Protein AF-A0A1A8CTH2-F1 (afdb_monomer_lite)

Structure (mmCIF, N/CA/C/O backbone):
data_AF-A0A1A8CTH2-F1
#
_entry.id   AF-A0A1A8CTH2-F1
#
loop_
_atom_site.group_PDB
_atom_site.id
_atom_site.type_symbol
_atom_site.label_atom_id
_atom_site.label_alt_id
_atom_site.label_comp_id
_atom_site.label_asym_id
_atom_site.label_entity_id
_atom_site.label_seq_id
_atom_site.pdbx_PDB_ins_code
_atom_site.Cartn_x
_atom_site.Cartn_y
_atom_site.Cartn_z
_atom_site.occupancy
_atom_site.B_iso_or_equiv
_atom_site.auth_seq_id
_atom_site.auth_comp_id
_atom_site.auth_asym_id
_atom_site.auth_atom_id
_atom_site.pdbx_PDB_model_num
ATOM 1 N N . ILE A 1 1 ? 15.149 -10.873 -12.652 1.00 60.12 1 ILE A N 1
ATOM 2 C CA . ILE A 1 1 ? 15.469 -9.730 -13.539 1.00 60.12 1 ILE A CA 1
ATOM 3 C C . ILE A 1 1 ? 16.013 -8.551 -12.733 1.00 60.12 1 ILE A C 1
ATOM 5 O O . ILE A 1 1 ? 17.137 -8.134 -12.995 1.00 60.12 1 ILE A O 1
ATOM 9 N N . THR A 1 2 ? 15.311 -8.056 -11.710 1.00 64.25 2 THR A N 1
ATOM 10 C CA . THR A 1 2 ? 15.722 -6.846 -10.965 1.00 64.25 2 THR A CA 1
ATOM 11 C C . THR A 1 2 ? 17.031 -7.018 -10.195 1.00 64.25 2 THR A C 1
ATOM 13 O O . THR A 1 2 ? 17.916 -6.174 -10.305 1.00 64.25 2 THR A O 1
ATOM 16 N N . LYS A 1 3 ? 17.231 -8.149 -9.506 1.00 62.81 3 LYS A N 1
ATOM 17 C CA . LYS A 1 3 ? 18.488 -8.440 -8.779 1.00 62.81 3 LYS A CA 1
ATOM 18 C C . LYS A 1 3 ? 19.730 -8.552 -9.668 1.00 62.81 3 LYS A C 1
ATOM 20 O O . LYS A 1 3 ? 20.836 -8.349 -9.185 1.00 62.81 3 LYS A O 1
ATOM 25 N N . ARG A 1 4 ? 19.565 -8.891 -10.954 1.00 66.38 4 ARG A N 1
ATOM 26 C CA . ARG A 1 4 ? 20.683 -8.915 -11.917 1.00 66.38 4 ARG A CA 1
ATOM 27 C C . ARG A 1 4 ? 21.067 -7.503 -12.366 1.00 66.38 4 ARG A C 1
ATOM 29 O O . ARG A 1 4 ? 22.225 -7.261 -12.668 1.00 66.38 4 ARG A O 1
ATOM 36 N N . LEU A 1 5 ? 20.097 -6.592 -12.409 1.00 66.38 5 LEU A N 1
ATOM 37 C CA . LEU A 1 5 ? 20.271 -5.213 -12.871 1.00 66.38 5 LEU A CA 1
ATOM 38 C C . LEU A 1 5 ? 20.769 -4.275 -11.764 1.00 66.38 5 LEU A C 1
ATOM 40 O O . LEU A 1 5 ? 21.451 -3.294 -12.055 1.00 66.38 5 LEU A O 1
ATOM 44 N N . TYR A 1 6 ? 20.441 -4.590 -10.507 1.00 70.56 6 TYR A N 1
ATOM 45 C CA . TYR A 1 6 ? 20.812 -3.815 -9.322 1.00 70.56 6 TYR A CA 1
ATOM 46 C C . TYR A 1 6 ? 21.407 -4.751 -8.253 1.00 70.56 6 TYR A C 1
ATOM 48 O O . TYR A 1 6 ? 20.683 -5.183 -7.352 1.00 70.56 6 TYR A O 1
ATOM 56 N N . PRO A 1 7 ? 22.697 -5.122 -8.372 1.00 60.84 7 PRO A N 1
ATOM 57 C CA . PRO A 1 7 ? 23.336 -6.084 -7.471 1.00 60.84 7 PRO A CA 1
ATOM 58 C C . PRO A 1 7 ? 23.595 -5.523 -6.061 1.00 60.84 7 PRO A C 1
ATOM 60 O O . PRO A 1 7 ? 23.648 -6.294 -5.099 1.00 60.84 7 PRO A O 1
ATOM 63 N N . ASP A 1 8 ? 23.710 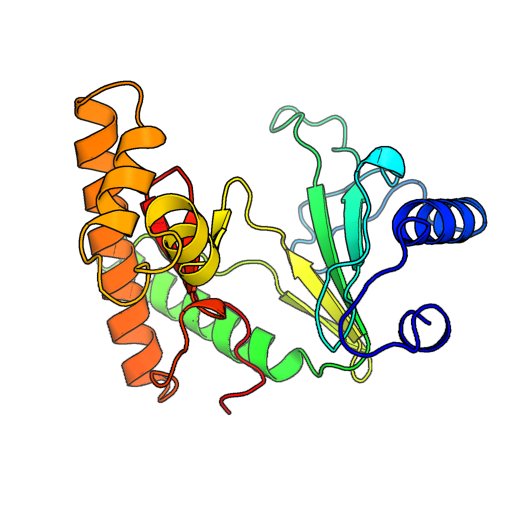-4.199 -5.916 1.00 61.53 8 ASP A N 1
ATOM 64 C CA . ASP A 1 8 ? 23.994 -3.553 -4.632 1.00 61.53 8 ASP A CA 1
ATOM 65 C C . ASP A 1 8 ? 22.776 -3.537 -3.695 1.00 61.53 8 ASP A C 1
ATOM 67 O O . ASP A 1 8 ? 21.653 -3.154 -4.049 1.00 61.53 8 ASP A O 1
ATOM 71 N N . LYS A 1 9 ? 23.012 -3.974 -2.451 1.00 56.41 9 LYS A N 1
ATOM 72 C CA . LYS A 1 9 ? 21.958 -4.367 -1.501 1.00 56.41 9 LYS A CA 1
ATOM 73 C C . LYS A 1 9 ? 21.080 -3.213 -1.008 1.00 56.41 9 LYS A C 1
ATOM 75 O O . LYS A 1 9 ? 19.929 -3.467 -0.657 1.00 56.41 9 LYS A O 1
ATOM 80 N N . THR A 1 10 ? 21.573 -1.976 -0.989 1.00 57.62 10 THR A N 1
ATOM 81 C CA . THR A 1 10 ? 20.887 -0.848 -0.328 1.00 57.62 10 THR A CA 1
ATOM 82 C C . THR A 1 10 ? 20.658 0.328 -1.265 1.00 57.62 10 THR A C 1
ATOM 84 O O . THR A 1 10 ? 19.503 0.712 -1.454 1.00 57.62 10 THR A O 1
ATOM 87 N N . ASP A 1 11 ? 21.676 0.785 -1.990 1.00 68.00 11 ASP A N 1
ATOM 88 C CA . ASP A 1 11 ? 21.547 1.983 -2.823 1.00 68.00 11 ASP A CA 1
ATOM 89 C C . ASP A 1 11 ? 21.073 1.676 -4.245 1.00 68.00 11 ASP A C 1
ATOM 91 O O . ASP A 1 11 ? 21.297 0.597 -4.799 1.00 68.00 11 ASP A O 1
ATOM 95 N N . LEU A 1 12 ? 20.309 2.607 -4.813 1.00 80.38 12 LEU A N 1
ATOM 96 C CA . LEU A 1 12 ? 19.948 2.601 -6.225 1.00 80.38 12 LEU A CA 1
ATOM 97 C C . LEU A 1 12 ? 20.821 3.639 -6.930 1.00 80.38 12 LEU A C 1
ATOM 99 O O . LEU A 1 12 ? 20.868 4.781 -6.469 1.00 80.38 12 LEU A O 1
ATOM 103 N N . PRO A 1 13 ? 21.484 3.294 -8.046 1.00 83.31 13 PRO A N 1
ATOM 104 C CA . PRO A 1 13 ? 22.204 4.293 -8.819 1.00 83.31 13 PRO A CA 1
ATOM 105 C C . PRO A 1 13 ? 21.220 5.346 -9.342 1.00 83.31 13 PRO A C 1
ATOM 107 O O . PRO A 1 13 ? 20.071 5.029 -9.652 1.00 83.31 13 PRO A O 1
ATOM 110 N N . SER A 1 14 ? 21.679 6.587 -9.519 1.00 83.25 14 SER A N 1
ATOM 111 C CA . SER A 1 14 ? 20.864 7.676 -10.090 1.00 83.25 14 SER A CA 1
ATOM 112 C C . SER A 1 14 ? 20.294 7.335 -11.474 1.00 83.25 14 SER A C 1
ATOM 114 O O . SER A 1 14 ? 19.241 7.831 -11.862 1.00 83.25 14 SER A O 1
ATOM 116 N N . THR A 1 15 ? 20.951 6.427 -12.199 1.00 86.25 15 THR A N 1
ATOM 117 C CA . THR A 1 15 ? 20.530 5.913 -13.509 1.00 86.25 15 THR A CA 1
ATOM 118 C C . THR A 1 15 ? 19.482 4.799 -13.438 1.00 86.25 15 THR A C 1
ATOM 120 O O . THR A 1 15 ? 19.006 4.349 -14.479 1.00 86.25 15 THR A O 1
ATOM 123 N N . ALA A 1 16 ? 19.098 4.331 -12.244 1.00 86.88 16 ALA A N 1
ATOM 124 C CA . ALA A 1 16 ? 18.169 3.214 -12.092 1.00 86.88 16 ALA A CA 1
ATOM 125 C C . ALA A 1 16 ? 16.806 3.437 -12.769 1.00 86.88 16 ALA A C 1
ATOM 127 O O . ALA A 1 16 ? 16.375 2.515 -13.465 1.00 86.88 16 ALA A O 1
ATOM 128 N N . PRO A 1 17 ? 16.152 4.612 -12.651 1.00 86.50 17 PRO A N 1
ATOM 129 C CA . PRO A 1 17 ? 14.895 4.870 -13.351 1.00 86.50 17 PRO A CA 1
ATOM 130 C C . PRO A 1 17 ? 15.052 4.821 -14.875 1.00 86.50 17 PRO A C 1
ATOM 132 O O . PRO A 1 17 ? 14.249 4.184 -15.545 1.00 86.50 17 PRO A O 1
ATOM 135 N N . LEU A 1 18 ? 16.125 5.409 -15.418 1.00 89.06 18 LEU A N 1
ATOM 136 C CA . LEU A 1 18 ? 16.392 5.419 -16.862 1.00 89.06 18 LEU A CA 1
ATOM 137 C C . LEU A 1 18 ? 16.591 4.002 -17.413 1.00 89.06 18 LEU A C 1
ATOM 139 O O . LEU A 1 18 ? 15.992 3.644 -18.423 1.00 89.06 18 LEU A O 1
ATOM 143 N N . LYS A 1 19 ? 17.364 3.168 -16.705 1.00 90.44 19 LYS A N 1
ATOM 144 C CA . LYS A 1 19 ? 17.559 1.756 -17.070 1.00 90.44 19 LYS A CA 1
ATOM 145 C C . LYS A 1 19 ? 16.249 0.969 -17.040 1.00 90.44 19 LYS A C 1
ATOM 147 O O . LYS A 1 19 ? 15.999 0.166 -17.933 1.00 90.44 19 LYS A O 1
ATOM 152 N N . LEU A 1 20 ? 15.404 1.197 -16.030 1.00 91.06 20 LEU A N 1
ATOM 153 C CA . LEU A 1 20 ? 14.087 0.561 -15.961 1.00 91.06 20 LEU A CA 1
ATOM 154 C C . LEU A 1 20 ? 13.214 0.985 -17.150 1.00 91.06 20 LEU A C 1
ATOM 156 O O . LEU A 1 20 ? 12.606 0.133 -17.788 1.00 91.06 20 LEU A O 1
ATOM 160 N N . GLN A 1 21 ? 13.179 2.277 -17.474 1.00 92.25 21 GLN A N 1
ATOM 161 C CA . GLN A 1 21 ? 12.402 2.800 -18.599 1.00 92.25 21 GLN A CA 1
ATOM 162 C C . GLN A 1 21 ? 12.855 2.222 -19.941 1.00 92.25 21 GLN A C 1
ATOM 164 O O . GLN A 1 21 ? 12.013 1.887 -20.769 1.00 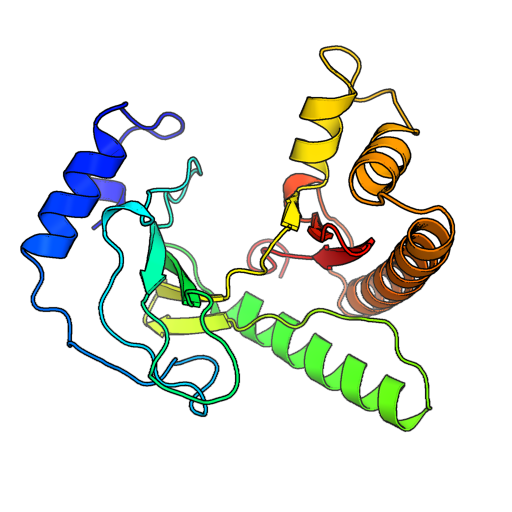92.25 21 GLN A O 1
ATOM 169 N N . GLU A 1 22 ? 14.162 2.080 -20.157 1.00 92.12 22 GLU A N 1
ATOM 170 C CA . GLU A 1 22 ? 14.713 1.452 -21.360 1.00 92.12 22 GLU A CA 1
ATOM 171 C C . GLU A 1 22 ? 14.291 -0.019 -21.475 1.00 92.12 22 GLU A C 1
ATOM 173 O O . GLU A 1 22 ? 13.810 -0.448 -22.523 1.00 92.12 22 GLU A O 1
ATOM 178 N N . LEU A 1 23 ? 14.385 -0.779 -20.381 1.00 91.31 23 LEU A N 1
ATOM 179 C CA . LEU A 1 23 ? 13.948 -2.176 -20.347 1.00 91.31 23 LEU A CA 1
ATOM 180 C C . LEU A 1 23 ? 12.452 -2.324 -20.614 1.00 91.31 23 LEU A C 1
ATOM 182 O O . LEU A 1 23 ? 12.055 -3.185 -21.395 1.00 91.31 23 LEU A O 1
ATOM 186 N N . LEU A 1 24 ? 11.626 -1.486 -19.987 1.00 92.56 24 LEU A N 1
ATOM 187 C CA . LEU A 1 24 ? 10.178 -1.495 -20.185 1.00 92.56 24 LEU A CA 1
ATOM 188 C C . LEU A 1 24 ? 9.805 -1.100 -21.619 1.00 92.56 24 LEU A C 1
ATOM 190 O O . LEU A 1 24 ? 8.916 -1.716 -22.194 1.00 92.56 24 LEU A O 1
ATOM 194 N N . ARG A 1 25 ? 10.510 -0.134 -22.223 1.00 91.75 25 ARG A N 1
ATOM 195 C CA . ARG A 1 25 ? 10.301 0.270 -23.623 1.00 91.75 25 ARG A CA 1
ATOM 196 C C . ARG A 1 25 ? 10.648 -0.845 -24.609 1.00 91.75 25 ARG A C 1
ATOM 198 O O . ARG A 1 25 ? 9.963 -1.002 -25.611 1.00 91.75 25 ARG A O 1
ATOM 205 N N . ASN A 1 26 ? 11.692 -1.615 -24.314 1.00 91.69 26 ASN A N 1
ATOM 206 C CA . ASN A 1 26 ? 12.127 -2.744 -25.138 1.00 91.69 26 ASN A CA 1
ATOM 207 C C . ASN A 1 26 ? 11.349 -4.040 -24.835 1.00 91.69 26 ASN A C 1
ATOM 209 O O . ASN A 1 26 ? 11.584 -5.064 -25.475 1.00 91.69 26 ASN A O 1
ATOM 213 N N . SER A 1 27 ? 10.444 -4.019 -23.853 1.00 89.56 27 SER A N 1
ATOM 214 C CA . SER A 1 27 ? 9.600 -5.158 -23.498 1.00 89.56 27 SER A CA 1
ATOM 215 C C . SER A 1 27 ? 8.335 -5.172 -24.353 1.00 89.56 27 SER A C 1
ATOM 217 O O . SER A 1 27 ? 7.696 -4.142 -24.548 1.00 89.56 27 SER A O 1
ATOM 219 N N . ASN A 1 28 ? 7.919 -6.354 -24.811 1.00 91.81 28 ASN A N 1
ATOM 220 C CA . ASN A 1 28 ? 6.665 -6.528 -25.547 1.00 91.81 28 ASN A CA 1
ATOM 221 C C . ASN A 1 28 ? 5.470 -6.613 -24.576 1.00 91.81 28 ASN A C 1
ATOM 223 O O . ASN A 1 28 ? 4.914 -7.689 -24.353 1.00 91.81 28 ASN A O 1
ATOM 227 N N . LEU A 1 29 ? 5.146 -5.495 -23.918 1.00 91.31 29 LEU A N 1
ATOM 228 C CA . LEU A 1 29 ? 4.008 -5.398 -23.000 1.00 91.31 29 LEU A CA 1
ATOM 229 C C . LEU A 1 29 ? 2.696 -5.206 -23.779 1.00 91.31 29 LEU A C 1
ATOM 231 O O . LEU A 1 29 ? 2.686 -4.494 -24.784 1.00 91.31 29 LEU A O 1
ATOM 235 N N . PRO A 1 30 ? 1.579 -5.799 -23.323 1.00 93.12 30 PRO A N 1
ATOM 236 C CA . PRO A 1 30 ? 0.284 -5.562 -23.945 1.00 93.12 30 PRO A CA 1
ATOM 237 C C . PRO A 1 30 ? -0.145 -4.098 -23.772 1.00 93.12 30 PRO A C 1
ATOM 239 O O . PRO A 1 30 ? 0.156 -3.463 -22.760 1.00 93.12 30 PRO A O 1
ATOM 242 N N . ASN A 1 31 ? -0.897 -3.578 -24.746 1.00 92.06 31 ASN A N 1
ATOM 243 C CA . ASN A 1 31 ? -1.433 -2.211 -24.695 1.00 92.06 31 ASN A CA 1
ATOM 244 C C . ASN A 1 31 ? -2.517 -2.034 -23.622 1.00 92.06 31 ASN A C 1
ATOM 246 O O . ASN A 1 31 ? -2.762 -0.916 -23.177 1.00 92.06 31 ASN A O 1
ATOM 250 N N . GLU A 1 32 ? -3.163 -3.130 -23.226 1.00 94.44 32 GLU A N 1
ATOM 251 C CA . GLU A 1 32 ? -4.143 -3.179 -22.148 1.00 94.44 32 GLU A CA 1
ATOM 252 C C . GLU A 1 32 ? -4.246 -4.592 -21.560 1.00 94.44 32 GLU A C 1
ATOM 254 O O . GLU A 1 32 ? -3.957 -5.583 -22.235 1.00 94.44 32 GLU A O 1
ATOM 259 N N . PHE A 1 33 ? -4.677 -4.695 -20.303 1.00 94.50 33 PHE A N 1
ATOM 260 C CA . PHE A 1 33 ? -4.951 -5.971 -19.637 1.00 94.50 33 PHE A CA 1
ATOM 261 C C . PHE A 1 33 ? -5.922 -5.795 -18.458 1.00 94.50 33 PHE A C 1
ATOM 263 O O . PHE A 1 33 ? -6.176 -4.680 -17.999 1.00 94.50 33 PHE A O 1
ATOM 270 N N . LEU A 1 34 ? -6.496 -6.902 -17.977 1.00 94.81 34 LEU A N 1
ATOM 271 C CA . LEU A 1 34 ? -7.293 -6.923 -16.744 1.00 94.81 34 LEU A CA 1
ATOM 272 C C . LEU A 1 34 ? -6.371 -7.005 -15.527 1.00 94.81 34 LEU A C 1
ATOM 274 O O . LEU A 1 34 ? -5.438 -7.809 -15.530 1.00 94.81 34 LEU A O 1
ATOM 278 N N . LEU A 1 35 ? -6.643 -6.225 -14.478 1.00 93.75 35 LEU A N 1
ATOM 279 C CA . LEU A 1 35 ? -5.857 -6.289 -13.247 1.00 93.75 35 LEU A CA 1
ATOM 280 C C . LEU A 1 35 ? -5.999 -7.665 -12.583 1.00 93.75 35 LEU A C 1
ATOM 282 O O . LEU A 1 35 ? -7.114 -8.067 -12.253 1.00 93.75 35 LEU A O 1
ATOM 286 N N . PRO A 1 36 ? -4.893 -8.384 -12.313 1.00 95.12 36 PRO A N 1
ATOM 287 C CA . PRO A 1 36 ? -4.985 -9.736 -11.764 1.00 95.12 36 PRO A CA 1
ATOM 288 C C . PRO A 1 36 ? -5.635 -9.817 -10.374 1.00 95.12 36 PRO A C 1
ATOM 290 O O . PRO A 1 36 ? -6.318 -10.793 -10.085 1.00 95.12 36 PRO A O 1
ATOM 293 N N . PHE A 1 37 ? -5.452 -8.801 -9.523 1.00 94.94 37 PHE A N 1
ATOM 294 C CA . PHE A 1 37 ? -6.074 -8.738 -8.193 1.00 94.94 37 PHE A CA 1
ATOM 295 C C . PHE A 1 37 ? -7.465 -8.072 -8.186 1.00 94.94 37 PHE A C 1
ATOM 297 O O . PHE A 1 37 ? -8.148 -8.130 -7.168 1.00 94.94 37 PHE A O 1
ATOM 304 N N . ASP A 1 38 ? -7.900 -7.459 -9.295 1.00 93.25 38 ASP A N 1
ATOM 305 C CA . ASP A 1 38 ? -9.272 -6.964 -9.479 1.00 93.25 38 ASP A CA 1
ATOM 306 C C . ASP A 1 38 ? -9.697 -7.083 -10.958 1.00 93.25 38 ASP A C 1
ATOM 308 O O . ASP A 1 38 ? -9.538 -6.138 -11.738 1.00 93.25 38 ASP A O 1
ATOM 312 N N . PRO A 1 39 ? -10.280 -8.223 -11.375 1.00 92.69 39 PRO A N 1
ATOM 313 C CA . PRO A 1 39 ? -10.593 -8.485 -12.780 1.00 92.69 39 PRO A CA 1
ATOM 314 C C . PRO A 1 39 ? -11.709 -7.590 -13.343 1.00 92.69 39 PRO A C 1
ATOM 316 O O . PRO A 1 39 ? -11.991 -7.646 -14.540 1.00 92.69 39 PRO A O 1
ATOM 319 N N . ARG A 1 40 ? -12.354 -6.763 -12.510 1.00 90.94 40 ARG A N 1
ATOM 320 C CA . ARG A 1 40 ? -13.349 -5.771 -12.948 1.00 90.94 40 ARG A CA 1
ATOM 321 C C . ARG A 1 40 ? -12.685 -4.533 -13.550 1.00 90.94 40 ARG A C 1
ATOM 323 O O . ARG A 1 40 ? -13.341 -3.771 -14.256 1.00 90.94 40 ARG A O 1
ATOM 330 N N . VAL A 1 41 ? -11.399 -4.324 -13.269 1.00 90.38 41 VAL A N 1
ATOM 331 C CA . VAL A 1 41 ? -10.637 -3.161 -13.717 1.00 90.38 41 VAL A CA 1
ATOM 332 C C . VAL A 1 41 ? -9.749 -3.551 -14.893 1.00 90.38 41 VAL A C 1
ATOM 334 O O . VAL A 1 41 ? -8.911 -4.448 -14.804 1.00 90.38 41 VAL A O 1
ATOM 337 N N . ARG A 1 42 ? -9.910 -2.831 -16.005 1.00 92.50 42 ARG A N 1
ATOM 338 C CA . ARG A 1 42 ? -8.990 -2.867 -17.144 1.00 92.50 42 ARG A CA 1
ATOM 339 C C . ARG A 1 42 ? -8.042 -1.677 -17.053 1.00 92.50 42 ARG A C 1
ATOM 341 O O . ARG A 1 42 ? -8.476 -0.574 -16.717 1.00 92.50 42 ARG A O 1
ATOM 348 N N . VAL A 1 43 ? -6.774 -1.897 -17.370 1.00 93.50 43 VAL A N 1
ATOM 349 C CA . VAL A 1 43 ? -5.737 -0.859 -17.420 1.00 93.50 43 VAL A CA 1
ATOM 350 C C . VAL A 1 43 ? -5.092 -0.814 -18.792 1.00 93.50 43 VAL A C 1
ATOM 352 O O . VAL A 1 43 ? -5.046 -1.832 -19.483 1.00 93.50 43 VAL A O 1
ATOM 355 N N . GLY A 1 44 ? -4.626 0.371 -19.177 1.00 94.38 44 GLY A N 1
ATOM 356 C CA . GLY A 1 44 ? -3.974 0.611 -20.456 1.00 94.38 44 GLY A CA 1
ATOM 357 C C . GLY A 1 44 ? -2.455 0.456 -20.391 1.00 94.38 44 GLY A C 1
ATOM 358 O O . GLY A 1 44 ? -1.900 -0.325 -19.615 1.00 94.38 44 GLY A O 1
ATOM 359 N N . THR A 1 45 ? -1.774 1.238 -21.222 1.00 95.31 45 THR A N 1
ATOM 360 C CA . THR A 1 45 ? -0.321 1.232 -21.399 1.00 95.31 45 THR A CA 1
ATOM 361 C C . THR A 1 45 ? 0.437 1.697 -20.157 1.00 95.31 45 THR A C 1
ATOM 363 O O . THR A 1 45 ? -0.024 2.557 -19.403 1.00 95.31 45 THR A O 1
ATOM 366 N N . ILE A 1 46 ? 1.663 1.204 -19.995 1.00 96.00 46 ILE A N 1
ATOM 367 C CA . ILE A 1 46 ? 2.570 1.632 -18.929 1.00 96.00 46 ILE A CA 1
ATOM 368 C C . ILE A 1 46 ? 3.010 3.103 -19.079 1.00 96.00 46 ILE A C 1
ATOM 370 O O . ILE A 1 46 ? 3.354 3.569 -20.164 1.00 96.00 46 ILE A O 1
ATOM 374 N N . LEU A 1 47 ? 3.043 3.829 -17.963 1.00 95.56 47 LEU A N 1
ATOM 375 C CA . LEU A 1 47 ? 3.544 5.195 -17.821 1.00 95.56 47 LEU A CA 1
ATOM 376 C C . LEU A 1 47 ? 5.009 5.141 -17.367 1.00 95.56 47 LEU A C 1
ATOM 378 O O . LEU A 1 47 ? 5.324 4.999 -16.179 1.00 95.56 47 LEU A O 1
ATOM 382 N N . LEU A 1 48 ? 5.920 5.198 -18.339 1.00 94.50 48 LEU A N 1
ATOM 383 C CA . LEU A 1 48 ? 7.361 5.018 -18.125 1.00 94.50 48 LEU A CA 1
ATOM 384 C C . LEU A 1 48 ? 7.957 6.069 -17.176 1.00 94.50 48 LEU A C 1
ATOM 386 O O . LEU A 1 48 ? 8.761 5.738 -16.307 1.00 94.50 48 LEU A O 1
ATOM 390 N N . ASP A 1 49 ? 7.544 7.325 -17.318 1.00 94.19 49 ASP A N 1
ATOM 391 C CA . ASP A 1 49 ? 8.002 8.471 -16.527 1.00 94.19 49 ASP A CA 1
ATOM 392 C C . ASP A 1 49 ? 7.642 8.358 -15.038 1.00 94.19 49 ASP A C 1
ATOM 394 O O . ASP A 1 49 ? 8.363 8.874 -14.185 1.00 94.19 49 ASP A O 1
ATOM 398 N N . LYS A 1 50 ? 6.565 7.632 -14.719 1.00 94.19 50 LYS A N 1
ATOM 399 C CA . LYS A 1 50 ? 6.086 7.432 -13.343 1.00 94.19 50 LYS A CA 1
ATOM 400 C C . LYS A 1 50 ? 6.521 6.098 -12.728 1.00 94.19 50 LYS A C 1
ATOM 402 O O . LYS A 1 50 ? 6.314 5.876 -11.535 1.00 94.19 50 LYS A O 1
ATOM 407 N N . SER A 1 51 ? 7.138 5.221 -13.518 1.00 94.50 51 SER A N 1
ATOM 408 C CA . SER A 1 51 ? 7.619 3.915 -13.066 1.00 94.50 51 SER A CA 1
ATOM 409 C C . SER A 1 51 ? 9.037 4.015 -12.490 1.00 94.50 51 SER A C 1
ATOM 411 O O . SER A 1 51 ? 9.895 4.718 -13.025 1.00 94.50 51 SER A O 1
ATOM 413 N N . LYS A 1 52 ? 9.314 3.313 -11.385 1.00 93.38 52 LYS A N 1
ATOM 414 C CA . LYS A 1 52 ? 10.605 3.377 -10.676 1.00 93.38 52 LYS A CA 1
ATOM 415 C C . LYS A 1 52 ? 10.950 2.073 -9.963 1.00 93.38 52 LYS A C 1
ATOM 417 O O . LYS A 1 52 ? 10.085 1.264 -9.651 1.00 93.38 52 LYS A O 1
ATOM 422 N N . VAL A 1 53 ? 12.226 1.896 -9.639 1.00 92.69 53 VAL A N 1
ATOM 423 C CA . VAL A 1 53 ? 12.676 0.828 -8.734 1.00 92.69 53 VAL A CA 1
ATOM 424 C C . VAL A 1 53 ? 12.619 1.349 -7.303 1.00 92.69 53 VAL A C 1
ATOM 426 O O . VAL A 1 53 ? 13.049 2.471 -7.035 1.00 92.69 53 VAL A O 1
ATOM 429 N N . MET A 1 54 ? 12.088 0.559 -6.375 1.00 90.50 54 MET A N 1
ATOM 430 C CA . MET A 1 54 ? 12.014 0.947 -4.968 1.00 90.50 54 MET A CA 1
ATOM 431 C C . MET A 1 54 ? 13.321 0.622 -4.235 1.00 90.50 54 MET A C 1
ATOM 433 O O . MET A 1 54 ? 13.917 -0.443 -4.427 1.00 90.50 54 MET A O 1
ATOM 437 N N . ALA A 1 55 ? 13.755 1.528 -3.356 1.00 85.06 55 ALA A N 1
ATOM 438 C CA . ALA A 1 55 ? 14.947 1.365 -2.526 1.00 85.06 55 ALA A CA 1
ATOM 439 C C . ALA A 1 55 ? 14.679 0.395 -1.359 1.00 85.06 55 ALA A C 1
ATOM 441 O O . ALA A 1 55 ? 14.454 0.801 -0.225 1.00 85.06 55 ALA A O 1
ATOM 442 N N . SER A 1 56 ? 14.661 -0.903 -1.658 1.00 82.94 56 SER A N 1
ATOM 443 C CA . SER A 1 56 ? 14.494 -1.993 -0.689 1.00 82.94 56 SER A CA 1
ATOM 444 C C . SER A 1 56 ? 15.422 -3.160 -1.037 1.00 82.94 56 SER A C 1
ATOM 446 O O . SER A 1 56 ? 15.865 -3.289 -2.178 1.00 82.94 56 SER A O 1
ATOM 448 N N . LYS A 1 57 ? 15.684 -4.054 -0.077 1.00 81.75 57 LYS A N 1
ATOM 449 C CA . LYS A 1 57 ? 16.527 -5.253 -0.241 1.00 81.75 57 LYS A CA 1
ATOM 450 C C . LYS A 1 57 ? 16.125 -6.116 -1.445 1.00 81.75 57 LYS A C 1
ATOM 452 O O . LYS A 1 57 ? 16.982 -6.733 -2.074 1.00 81.75 57 LYS A O 1
ATOM 457 N N . LYS A 1 58 ? 14.825 -6.188 -1.757 1.00 84.44 58 LYS A N 1
ATOM 458 C CA . LYS A 1 58 ? 14.282 -6.985 -2.875 1.00 84.44 58 LYS A CA 1
ATOM 459 C C . LYS A 1 58 ? 14.080 -6.182 -4.165 1.00 84.44 58 LYS A C 1
ATOM 461 O O . LYS A 1 58 ? 13.779 -6.781 -5.190 1.00 84.44 58 LYS A O 1
ATOM 466 N N . LYS A 1 59 ? 14.306 -4.861 -4.125 1.00 89.31 59 LYS A N 1
ATOM 467 C CA . LYS A 1 59 ? 14.216 -3.931 -5.265 1.00 89.31 59 LYS A CA 1
ATOM 468 C C . LYS A 1 59 ? 12.932 -4.131 -6.102 1.00 89.31 59 LYS A C 1
ATOM 470 O O . LYS A 1 59 ? 13.031 -4.366 -7.309 1.00 89.31 59 LYS A O 1
ATOM 475 N N . PRO A 1 60 ? 11.733 -4.093 -5.482 1.00 92.88 60 PRO A N 1
ATOM 476 C CA . PRO A 1 60 ? 10.490 -4.245 -6.226 1.00 92.88 60 PRO A CA 1
ATOM 477 C C . PRO A 1 60 ? 10.289 -3.077 -7.199 1.00 92.88 60 PRO A C 1
ATOM 479 O O . PRO A 1 60 ? 10.836 -1.984 -7.009 1.00 92.88 60 PRO A O 1
ATOM 482 N N . LEU A 1 61 ? 9.516 -3.319 -8.254 1.00 95.62 61 LEU A N 1
ATOM 483 C CA . LEU A 1 61 ? 9.212 -2.319 -9.270 1.00 95.62 61 LEU A CA 1
ATOM 484 C C . LEU A 1 61 ? 7.900 -1.624 -8.927 1.00 95.62 61 LEU A C 1
ATOM 486 O O . LEU A 1 61 ? 6.880 -2.281 -8.773 1.00 95.62 61 LEU A O 1
ATOM 490 N N . TRP A 1 62 ? 7.926 -0.303 -8.850 1.00 96.19 62 TRP A N 1
ATOM 491 C CA . TRP A 1 62 ? 6.743 0.545 -8.848 1.00 96.19 62 TRP A CA 1
ATOM 492 C C . TRP A 1 62 ? 6.381 0.844 -10.299 1.00 96.19 62 TRP A C 1
ATOM 494 O O . TRP A 1 62 ? 7.138 1.528 -10.991 1.00 96.19 62 TRP A O 1
ATOM 504 N N . LEU A 1 63 ? 5.254 0.321 -10.761 1.00 97.06 63 LEU A N 1
ATOM 505 C CA . LEU A 1 63 ? 4.771 0.461 -12.129 1.00 97.06 63 LEU A CA 1
ATOM 506 C C . LEU A 1 63 ? 3.454 1.235 -12.127 1.00 97.06 63 LEU A C 1
ATOM 508 O O . LEU A 1 63 ? 2.597 1.024 -11.272 1.00 97.06 63 LEU A O 1
ATOM 512 N N . GLU A 1 64 ? 3.298 2.130 -13.090 1.00 96.44 64 GLU A N 1
ATOM 513 C CA . GLU A 1 64 ? 2.115 2.977 -13.241 1.00 96.44 64 GLU A CA 1
ATOM 514 C C . GLU A 1 64 ? 1.514 2.737 -14.617 1.00 96.44 64 GLU A C 1
ATOM 516 O O . GLU A 1 64 ? 2.247 2.716 -15.601 1.00 96.44 64 GLU A O 1
ATOM 521 N N . PHE A 1 65 ? 0.200 2.575 -14.703 1.00 95.69 65 PHE A N 1
ATOM 522 C CA . PHE A 1 65 ? -0.514 2.303 -15.948 1.00 95.69 65 PHE A CA 1
ATOM 523 C C . PHE A 1 65 ? -1.579 3.366 -16.191 1.00 95.69 65 PHE A C 1
ATOM 525 O O . PHE A 1 65 ? -2.157 3.914 -15.245 1.00 95.69 65 PHE A O 1
ATOM 532 N N . SER A 1 66 ? -1.834 3.679 -17.461 1.00 94.12 66 SER A N 1
ATOM 533 C CA . SER A 1 66 ? -2.908 4.596 -17.820 1.00 94.12 66 SER A CA 1
ATOM 534 C C . SER A 1 66 ? -4.270 3.997 -17.446 1.00 94.12 66 SER A C 1
ATOM 536 O O . SER A 1 66 ? -4.481 2.785 -17.575 1.00 94.12 66 SER A O 1
ATOM 538 N N . PRO A 1 67 ? -5.211 4.823 -16.959 1.00 89.62 67 PRO A N 1
ATOM 539 C CA . PRO A 1 67 ? -6.580 4.372 -16.773 1.00 89.62 67 PRO A CA 1
ATOM 540 C C . PRO A 1 67 ? -7.214 4.087 -18.135 1.00 89.62 67 PRO A C 1
ATOM 542 O O . PRO A 1 67 ? -6.900 4.747 -19.130 1.00 89.62 67 PRO A O 1
ATOM 545 N N . MET A 1 68 ? -8.146 3.139 -18.173 1.00 85.94 68 MET A N 1
ATOM 546 C CA . MET A 1 68 ? -8.999 2.981 -19.347 1.00 85.94 68 MET A CA 1
ATOM 547 C C . MET A 1 68 ? -10.040 4.104 -19.415 1.00 85.94 68 MET A C 1
ATOM 549 O O . MET A 1 68 ? -10.451 4.607 -18.365 1.00 85.94 68 MET A O 1
ATOM 553 N N . PRO A 1 69 ? -10.511 4.484 -20.618 1.00 70.31 69 PRO A N 1
ATOM 554 C CA . PRO A 1 69 ? -11.603 5.437 -20.771 1.00 70.31 69 PRO A CA 1
ATOM 555 C C . PRO A 1 69 ? -12.870 4.862 -20.120 1.00 70.31 69 PRO A C 1
ATOM 557 O O . PRO A 1 69 ? -13.547 4.005 -20.677 1.00 70.31 69 PRO A O 1
ATOM 560 N N . SER A 1 70 ? -13.153 5.292 -18.896 1.00 66.00 70 SER A N 1
ATOM 561 C CA . SER A 1 70 ? -14.296 4.874 -18.086 1.00 66.00 70 SER A CA 1
ATOM 562 C C . SER A 1 70 ? -14.767 6.081 -17.271 1.00 66.00 70 SER A C 1
ATOM 564 O O . SER A 1 70 ? -13.930 6.890 -16.862 1.00 66.00 70 SER A O 1
ATOM 566 N N . PRO A 1 71 ? -16.076 6.234 -16.999 1.00 57.38 71 PRO A N 1
ATOM 567 C CA . PRO A 1 71 ? -16.615 7.400 -16.293 1.00 57.38 71 PRO A CA 1
ATOM 568 C C . PRO A 1 71 ? -16.166 7.549 -14.826 1.00 57.38 71 PRO A C 1
ATOM 570 O O . PRO A 1 71 ? -16.573 8.504 -14.172 1.00 57.38 71 PRO A O 1
ATOM 573 N N . THR A 1 72 ? -15.365 6.631 -14.275 1.00 56.31 72 THR A N 1
ATOM 574 C CA . THR A 1 72 ? -15.143 6.526 -12.824 1.00 56.31 72 THR A CA 1
ATOM 575 C C . THR A 1 72 ? -13.817 7.089 -12.307 1.00 56.31 72 THR A C 1
ATOM 577 O O . THR A 1 72 ? -13.772 7.487 -11.145 1.00 56.31 72 THR A O 1
ATOM 580 N N . SER A 1 73 ? -12.740 7.156 -13.105 1.00 66.00 73 SER A N 1
ATOM 581 C CA . SER A 1 73 ? -11.470 7.754 -12.652 1.00 66.00 73 SER A CA 1
ATOM 582 C C . SER A 1 73 ? -10.486 8.026 -13.792 1.00 66.00 73 SER A C 1
ATOM 584 O O . SER A 1 73 ? -10.197 7.148 -14.600 1.00 66.00 73 SER A O 1
ATOM 586 N N . SER A 1 74 ? -9.908 9.228 -13.804 1.00 79.06 74 SER A N 1
ATOM 587 C CA . SER A 1 74 ? -8.781 9.610 -14.667 1.00 79.06 74 SER A CA 1
ATOM 588 C C . SER A 1 74 ? -7.411 9.362 -14.019 1.00 79.06 74 SER A C 1
ATOM 590 O O . SER A 1 74 ? -6.376 9.697 -14.602 1.00 79.06 74 SER A O 1
ATOM 592 N N . ALA A 1 75 ? -7.373 8.798 -12.807 1.00 87.56 75 ALA A N 1
ATOM 593 C CA . ALA A 1 75 ? -6.125 8.558 -12.096 1.00 87.56 75 ALA A CA 1
ATOM 594 C C . ALA A 1 75 ? -5.404 7.305 -12.633 1.00 87.56 75 ALA A C 1
ATOM 596 O O . ALA A 1 75 ? -6.055 6.293 -12.893 1.00 87.56 75 ALA A O 1
ATOM 597 N N . PRO A 1 76 ? -4.062 7.328 -12.751 1.00 92.56 76 PRO A N 1
ATOM 598 C CA . PRO A 1 76 ? -3.276 6.137 -13.059 1.00 92.56 76 PRO A CA 1
ATOM 599 C C . PRO A 1 76 ? -3.527 4.987 -12.082 1.00 92.56 76 PRO A C 1
ATOM 601 O O . PRO A 1 76 ? -3.819 5.210 -10.901 1.00 92.56 76 PRO A O 1
ATOM 604 N N . VAL A 1 77 ? -3.307 3.759 -12.546 1.00 94.06 77 VAL A N 1
ATOM 605 C CA . VAL A 1 77 ? -3.333 2.556 -11.707 1.00 94.06 77 VAL A CA 1
ATOM 606 C C . VAL A 1 77 ? -1.911 2.132 -11.370 1.00 94.06 77 VAL A C 1
ATOM 608 O O . VAL A 1 77 ? -1.086 1.933 -12.258 1.00 94.06 77 VAL A O 1
ATOM 611 N N . GLY A 1 78 ? -1.632 2.000 -10.076 1.00 96.00 78 GLY A N 1
ATOM 612 C CA . GLY A 1 78 ? -0.306 1.688 -9.566 1.00 96.00 78 GLY A CA 1
ATOM 613 C C . GLY A 1 78 ? -0.202 0.230 -9.134 1.00 96.00 78 GLY A C 1
ATOM 614 O O . GLY A 1 78 ? -1.051 -0.260 -8.389 1.00 96.00 78 GLY A O 1
ATOM 615 N N . ILE A 1 79 ? 0.860 -0.443 -9.570 1.00 97.62 79 ILE A N 1
ATOM 616 C CA . ILE A 1 79 ? 1.166 -1.832 -9.232 1.00 97.62 79 ILE A CA 1
ATOM 617 C C . ILE A 1 79 ? 2.611 -1.914 -8.742 1.00 97.62 79 ILE A C 1
ATOM 619 O O . ILE A 1 79 ? 3.538 -1.474 -9.421 1.00 97.62 79 ILE A O 1
ATOM 623 N N . ILE A 1 80 ? 2.820 -2.531 -7.584 1.00 97.56 80 ILE A N 1
ATOM 624 C CA . ILE A 1 80 ? 4.132 -3.004 -7.157 1.00 97.56 80 ILE A CA 1
ATOM 625 C C . ILE A 1 80 ? 4.321 -4.418 -7.699 1.00 97.56 80 ILE A C 1
ATOM 627 O O . ILE A 1 80 ? 3.617 -5.342 -7.301 1.00 97.56 80 ILE A O 1
ATOM 631 N N . PHE A 1 81 ? 5.298 -4.605 -8.581 1.00 96.38 81 PHE A N 1
ATOM 632 C CA . PHE A 1 81 ? 5.741 -5.924 -9.017 1.00 96.38 81 PHE A CA 1
ATOM 633 C C . PHE A 1 81 ? 6.909 -6.389 -8.138 1.00 96.38 81 PHE A C 1
ATOM 635 O O . PHE A 1 81 ? 7.980 -5.769 -8.115 1.00 96.38 81 PHE A O 1
ATOM 642 N N . LYS A 1 82 ? 6.705 -7.482 -7.401 1.00 94.12 82 LYS A N 1
ATOM 643 C CA . LYS A 1 82 ? 7.695 -8.087 -6.501 1.00 94.12 82 LYS A CA 1
ATOM 644 C C . LYS A 1 82 ? 8.286 -9.345 -7.140 1.00 94.12 82 LYS A C 1
ATOM 646 O O . LYS A 1 82 ? 7.560 -10.238 -7.565 1.00 94.12 82 LYS A O 1
ATOM 651 N N . GLU A 1 83 ? 9.616 -9.425 -7.148 1.00 92.06 83 GLU A N 1
ATOM 652 C CA . GLU A 1 83 ? 10.384 -10.619 -7.519 1.00 92.06 83 GLU A CA 1
ATOM 653 C C . GLU A 1 83 ? 11.284 -11.035 -6.345 1.00 92.06 83 GLU A C 1
ATOM 655 O O . GLU A 1 83 ? 12.079 -10.249 -5.826 1.00 92.06 83 GLU A O 1
ATOM 660 N N . GLY A 1 84 ? 11.206 -12.306 -5.959 1.00 89.06 84 GLY A N 1
ATOM 661 C CA . GLY A 1 84 ? 11.995 -12.909 -4.891 1.00 89.06 84 GLY A CA 1
ATOM 662 C C . GLY A 1 84 ? 11.316 -12.967 -3.521 1.00 89.06 84 GLY A C 1
ATOM 663 O O . GLY A 1 84 ? 12.034 -13.249 -2.556 1.00 89.06 84 GLY A O 1
ATOM 664 N N . ASP A 1 85 ? 10.006 -12.711 -3.444 1.00 89.69 85 ASP A N 1
ATOM 665 C CA . ASP A 1 85 ? 9.161 -12.867 -2.249 1.00 89.69 85 ASP A CA 1
ATOM 666 C C . ASP A 1 85 ? 7.961 -13.765 -2.572 1.00 89.69 85 ASP A C 1
ATOM 668 O O . ASP A 1 85 ? 7.374 -13.658 -3.650 1.00 89.69 85 ASP A O 1
ATOM 672 N N . ASP A 1 86 ? 7.595 -14.643 -1.641 1.00 92.75 86 ASP A N 1
ATOM 673 C CA . ASP A 1 86 ? 6.405 -15.485 -1.751 1.00 92.75 86 ASP A CA 1
ATOM 674 C C . ASP A 1 86 ? 5.172 -14.746 -1.217 1.00 92.75 86 ASP A C 1
ATOM 676 O O . ASP A 1 86 ? 4.956 -14.671 -0.011 1.00 92.75 86 ASP A O 1
ATOM 680 N N . LEU A 1 87 ? 4.349 -14.208 -2.121 1.00 95.88 87 LEU A N 1
ATOM 681 C CA . LEU A 1 87 ? 3.159 -13.435 -1.746 1.00 95.88 87 LEU A CA 1
ATOM 682 C C . LEU A 1 87 ? 1.964 -14.292 -1.309 1.00 95.88 87 LEU A C 1
ATOM 684 O O . LEU A 1 87 ? 0.915 -13.737 -0.993 1.00 95.88 87 LEU A O 1
ATOM 688 N N . ARG A 1 88 ? 2.067 -15.628 -1.290 1.00 95.44 88 ARG A N 1
ATOM 689 C CA . ARG A 1 88 ? 0.937 -16.486 -0.889 1.00 95.44 88 ARG A CA 1
ATOM 690 C C . ARG A 1 88 ? 0.534 -16.261 0.569 1.00 95.44 88 ARG A C 1
ATOM 692 O O . ARG A 1 88 ? -0.652 -16.317 0.883 1.00 95.44 88 ARG A O 1
ATOM 699 N N . GLN A 1 89 ? 1.501 -15.967 1.440 1.00 92.81 89 GLN A N 1
ATOM 700 C CA . GLN A 1 89 ? 1.223 -15.609 2.832 1.00 92.81 89 GLN A CA 1
ATOM 701 C C . GLN A 1 89 ? 0.507 -14.254 2.933 1.00 92.81 89 GLN A C 1
ATOM 703 O O . GLN A 1 89 ? -0.524 -14.159 3.597 1.00 92.81 89 GLN A O 1
ATOM 708 N N . ASP A 1 90 ? 0.987 -13.227 2.220 1.00 95.56 90 ASP A N 1
ATOM 709 C CA . ASP A 1 90 ? 0.316 -11.923 2.149 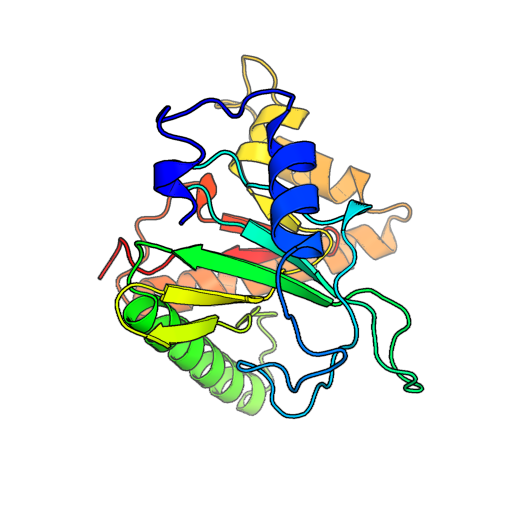1.00 95.56 90 ASP A CA 1
ATOM 710 C C . ASP A 1 90 ? -1.124 -12.047 1.644 1.00 95.56 90 ASP A C 1
ATOM 712 O O . ASP A 1 90 ? -2.034 -11.479 2.246 1.00 95.56 90 ASP A O 1
ATOM 716 N N . MET A 1 91 ? -1.349 -12.828 0.582 1.00 96.06 91 MET A N 1
ATOM 717 C CA . MET A 1 91 ? -2.687 -13.096 0.049 1.00 96.06 91 MET A CA 1
ATOM 718 C C . MET A 1 91 ? -3.623 -13.675 1.111 1.00 96.06 91 MET A C 1
ATOM 720 O O . MET A 1 91 ? -4.755 -13.214 1.239 1.00 96.06 91 MET A O 1
ATOM 724 N N . LEU A 1 92 ? -3.165 -14.671 1.878 1.00 96.19 92 LEU A N 1
ATOM 725 C CA . LEU A 1 92 ? -3.979 -15.313 2.911 1.00 96.19 92 LEU A CA 1
ATOM 726 C C . LEU A 1 92 ? -4.388 -14.319 4.004 1.00 96.19 92 LEU A C 1
ATOM 728 O O . LEU A 1 92 ? -5.557 -14.268 4.393 1.00 96.19 92 LEU A O 1
ATOM 732 N N . VAL A 1 93 ? -3.443 -13.506 4.480 1.00 96.38 93 VAL A N 1
ATOM 733 C CA . VAL A 1 93 ? -3.715 -12.497 5.512 1.00 96.38 93 VAL A CA 1
ATOM 734 C C . VAL A 1 93 ? -4.681 -11.436 4.996 1.00 96.38 93 VAL A C 1
ATOM 736 O O . VAL A 1 93 ? -5.678 -11.146 5.652 1.00 96.38 93 VAL A O 1
ATOM 739 N N . ILE A 1 94 ? -4.441 -10.898 3.800 1.00 97.19 94 ILE A N 1
ATOM 740 C CA . ILE A 1 94 ? -5.286 -9.862 3.192 1.00 97.19 94 ILE A CA 1
ATOM 741 C C . ILE A 1 94 ? -6.700 -10.382 2.924 1.00 97.19 94 ILE A C 1
ATOM 743 O O . ILE A 1 94 ? -7.674 -9.689 3.218 1.00 97.19 94 ILE A O 1
ATOM 747 N N . GLN A 1 95 ? -6.838 -11.615 2.431 1.00 97.12 95 GLN A N 1
ATOM 748 C CA . GLN A 1 95 ? -8.148 -12.229 2.232 1.00 97.12 95 GLN A CA 1
ATOM 749 C C . GLN A 1 95 ? -8.882 -12.412 3.565 1.00 97.12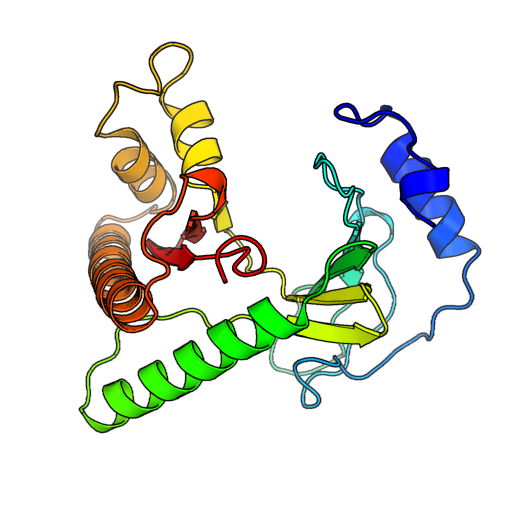 95 GLN A C 1
ATOM 751 O O . GLN A 1 95 ? -10.089 -12.186 3.647 1.00 97.12 95 GLN A O 1
ATOM 756 N N . THR A 1 96 ? -8.157 -12.771 4.625 1.00 97.69 96 THR A N 1
ATOM 757 C CA . THR A 1 96 ? -8.739 -12.884 5.965 1.00 97.69 96 THR A CA 1
ATOM 758 C C . THR A 1 96 ? -9.183 -11.517 6.492 1.00 97.69 96 THR A C 1
ATOM 760 O O . THR A 1 96 ? -10.291 -11.403 7.007 1.00 97.69 96 THR A O 1
ATOM 763 N N . LEU A 1 97 ? -8.393 -10.456 6.280 1.00 97.94 97 LEU A N 1
ATOM 764 C CA . LEU A 1 97 ? -8.785 -9.075 6.594 1.00 97.94 97 LEU A CA 1
ATOM 765 C C . LEU A 1 97 ? -10.054 -8.649 5.844 1.00 97.94 97 LEU A C 1
ATOM 767 O O . LEU A 1 97 ? -10.920 -8.010 6.437 1.00 97.94 97 LEU A O 1
ATOM 771 N N . ALA A 1 98 ? -10.197 -9.025 4.569 1.00 97.81 98 ALA A N 1
ATOM 772 C CA . ALA A 1 98 ? -11.407 -8.754 3.796 1.00 97.81 98 ALA A CA 1
ATOM 773 C C . ALA A 1 98 ? -12.639 -9.450 4.403 1.00 97.81 98 ALA A C 1
ATOM 775 O O . ALA A 1 98 ? -13.688 -8.824 4.542 1.00 97.81 98 ALA A O 1
ATOM 776 N N . VAL A 1 99 ? -12.499 -10.708 4.841 1.00 98.25 99 VAL A N 1
ATOM 777 C CA . VAL A 1 99 ? -13.568 -11.450 5.532 1.00 98.25 99 VAL A CA 1
ATOM 778 C C . VAL A 1 99 ? -13.915 -10.811 6.881 1.00 98.25 99 VAL A C 1
ATOM 780 O O . VAL A 1 99 ? -15.092 -10.608 7.168 1.00 98.25 99 VAL A O 1
ATOM 783 N N . MET A 1 100 ? -12.918 -10.439 7.694 1.00 98.31 100 MET A N 1
ATOM 784 C CA . MET A 1 100 ? -13.146 -9.729 8.963 1.00 98.31 100 MET A CA 1
ATOM 785 C C . MET A 1 100 ? -13.887 -8.408 8.734 1.00 98.31 100 MET A C 1
ATOM 787 O O . MET A 1 100 ? -14.843 -8.108 9.448 1.00 98.31 100 MET A O 1
ATOM 791 N N . ASN A 1 101 ? -13.500 -7.657 7.698 1.00 97.75 101 ASN A N 1
ATOM 792 C CA . ASN A 1 101 ? -14.176 -6.426 7.306 1.00 97.75 101 ASN A CA 1
ATOM 793 C C . ASN A 1 101 ? -15.651 -6.672 6.945 1.00 97.75 101 ASN A C 1
ATOM 795 O O . ASN A 1 101 ? -16.514 -5.947 7.430 1.00 97.75 101 ASN A O 1
ATOM 799 N N . SER A 1 102 ? -15.959 -7.713 6.162 1.00 98.06 102 SER A N 1
ATOM 800 C CA . SER A 1 102 ? -17.348 -8.083 5.848 1.00 98.06 102 SER A CA 1
ATOM 801 C C . SER A 1 102 ? -18.159 -8.433 7.100 1.00 98.06 102 SER A C 1
ATOM 803 O O . SER A 1 102 ? -19.263 -7.920 7.265 1.00 98.06 102 SER A O 1
ATOM 805 N N . ILE A 1 103 ? -17.598 -9.218 8.027 1.00 98.19 103 ILE A N 1
ATOM 806 C CA . ILE A 1 103 ? -18.262 -9.578 9.294 1.00 98.19 103 ILE A CA 1
ATOM 807 C C . ILE A 1 103 ? -18.581 -8.330 10.129 1.00 98.19 103 ILE A C 1
ATOM 809 O O . ILE A 1 103 ? -19.669 -8.216 10.693 1.00 98.19 103 ILE A O 1
ATOM 813 N N . TRP A 1 104 ? -17.651 -7.377 10.224 1.00 98.19 104 TRP A N 1
ATOM 814 C CA . TRP A 1 104 ? -17.891 -6.132 10.954 1.00 98.19 104 TRP A CA 1
ATOM 815 C C . TRP A 1 104 ? -18.931 -5.247 10.263 1.00 98.19 104 TRP A C 1
ATOM 817 O O . TRP A 1 104 ? -19.822 -4.725 10.935 1.00 98.19 104 TRP A O 1
ATOM 827 N N . GLN A 1 105 ? -18.895 -5.149 8.933 1.00 97.25 105 GLN A N 1
ATOM 828 C CA . GLN A 1 105 ? -19.889 -4.403 8.158 1.00 97.25 105 GLN A CA 1
ATOM 829 C C . GLN A 1 105 ? -21.307 -4.967 8.325 1.00 97.25 105 GLN A C 1
ATOM 831 O O . GLN A 1 105 ? -22.247 -4.191 8.486 1.00 97.25 105 GLN A O 1
ATOM 836 N N . GLU A 1 106 ? -21.476 -6.292 8.389 1.00 97.88 106 GLU A N 1
ATOM 837 C CA . GLU A 1 106 ? -22.766 -6.936 8.702 1.00 97.88 106 GLU A CA 1
ATOM 838 C C . GLU A 1 106 ? -23.315 -6.554 10.087 1.00 97.88 106 GLU A C 1
ATOM 840 O O . GLU A 1 106 ? -24.518 -6.641 10.337 1.00 97.88 106 GLU A O 1
ATOM 845 N N . LYS A 1 107 ? -22.440 -6.124 11.002 1.00 97.38 107 LYS A N 1
ATOM 846 C CA . LYS A 1 107 ? -22.794 -5.614 12.335 1.00 97.38 107 LYS A CA 1
ATOM 847 C C . LYS A 1 107 ? -22.808 -4.085 12.401 1.00 97.38 107 LYS A C 1
ATOM 849 O O . LYS A 1 107 ? -22.776 -3.529 13.496 1.00 97.38 107 LYS A O 1
ATOM 854 N N . SER A 1 108 ? -22.861 -3.410 11.252 1.00 97.12 108 SER A N 1
ATOM 855 C CA . SER A 1 108 ? -22.836 -1.946 11.135 1.00 97.12 108 SER A CA 1
ATOM 856 C C . SER A 1 108 ? -21.578 -1.302 11.729 1.00 97.12 108 SER A C 1
ATOM 858 O O . SER A 1 108 ? -21.604 -0.145 12.152 1.00 97.12 108 SER A O 1
ATOM 860 N N . LEU A 1 109 ? -20.470 -2.043 11.767 1.00 97.38 109 LEU A N 1
ATOM 861 C CA . LEU A 1 109 ? -19.185 -1.575 12.263 1.00 97.38 109 LEU A CA 1
ATOM 862 C C . LEU A 1 109 ? -18.225 -1.378 11.084 1.00 97.38 109 LEU A C 1
ATOM 864 O O . LEU A 1 109 ? -17.631 -2.325 10.578 1.00 97.38 109 LEU A O 1
ATOM 868 N N . ASP A 1 110 ? -18.061 -0.130 10.651 1.00 96.69 110 ASP A N 1
ATOM 869 C CA . ASP A 1 110 ? -17.059 0.231 9.647 1.00 96.69 110 ASP A CA 1
ATOM 870 C C . ASP A 1 110 ? -15.736 0.620 10.321 1.00 96.69 110 ASP A C 1
ATOM 872 O O . ASP A 1 110 ? -15.549 1.754 10.777 1.00 96.69 110 ASP A O 1
ATOM 876 N N . LEU A 1 111 ? -14.807 -0.335 10.376 1.00 97.88 111 LEU A N 1
ATOM 877 C CA . LEU A 1 111 ? -13.469 -0.124 10.927 1.00 97.88 111 LEU A CA 1
ATOM 878 C C . LEU A 1 111 ? -12.477 0.452 9.911 1.00 97.88 111 LEU A C 1
ATOM 880 O O . LEU A 1 111 ? -11.313 0.596 10.252 1.00 97.88 111 LEU A O 1
ATOM 884 N N . ASN A 1 112 ? -12.901 0.836 8.700 1.00 97.06 112 ASN A N 1
ATOM 885 C CA . ASN A 1 112 ? -12.032 1.495 7.717 1.00 97.06 112 ASN A CA 1
ATOM 886 C C . ASN A 1 112 ? -10.751 0.690 7.388 1.00 97.06 112 ASN A C 1
ATOM 888 O O . ASN A 1 112 ? -9.666 1.255 7.232 1.00 97.06 112 ASN A O 1
ATOM 892 N N . LEU A 1 113 ? -10.865 -0.643 7.292 1.00 97.62 113 LEU A N 1
ATOM 893 C CA . LEU A 1 113 ? -9.758 -1.487 6.837 1.00 97.62 113 LEU A CA 1
ATOM 894 C C . LEU A 1 113 ? -9.438 -1.240 5.356 1.00 97.62 113 LEU A C 1
ATOM 896 O O . LEU A 1 113 ? -10.333 -0.987 4.551 1.00 97.62 113 LEU A O 1
ATOM 900 N N . ILE A 1 114 ? -8.165 -1.410 4.984 1.00 98.06 114 ILE A N 1
ATOM 901 C CA . ILE A 1 114 ? -7.700 -1.373 3.590 1.00 98.06 114 ILE A CA 1
ATOM 902 C C . ILE A 1 114 ? -7.117 -2.749 3.221 1.00 98.06 114 ILE A C 1
ATOM 904 O O . ILE A 1 114 ? -5.900 -2.951 3.294 1.00 98.06 114 ILE A O 1
ATOM 908 N N . PRO A 1 115 ? -7.961 -3.730 2.842 1.00 97.12 115 PRO A N 1
ATOM 909 C CA . PRO A 1 115 ? -7.500 -4.986 2.258 1.00 97.12 115 PRO A CA 1
ATOM 910 C C . PRO A 1 115 ? -7.099 -4.746 0.792 1.00 97.12 115 PRO A C 1
ATOM 912 O O . PRO A 1 115 ? -7.878 -4.986 -0.126 1.00 97.12 115 PRO A O 1
ATOM 915 N N . TYR A 1 116 ? -5.898 -4.204 0.584 1.00 97.75 116 TYR A N 1
ATOM 916 C CA . TYR A 1 116 ? -5.367 -3.879 -0.743 1.00 97.75 116 TYR A CA 1
ATOM 917 C C . TYR A 1 116 ? -5.154 -5.133 -1.604 1.00 97.75 116 TYR A C 1
ATOM 919 O O . TYR A 1 116 ? -4.866 -6.214 -1.094 1.00 97.75 116 TYR A O 1
ATOM 927 N N . GLY A 1 117 ? -5.236 -4.993 -2.925 1.00 97.75 117 GLY A N 1
ATOM 928 C CA . GLY A 1 117 ? -5.015 -6.085 -3.866 1.00 97.75 117 GLY A CA 1
ATOM 929 C C . GLY A 1 117 ? -3.618 -6.697 -3.737 1.00 97.75 117 GLY A C 1
ATOM 930 O O . GLY A 1 117 ? -2.606 -5.999 -3.766 1.00 97.75 117 GLY A O 1
ATOM 931 N N . CYS A 1 118 ? -3.538 -8.019 -3.622 1.00 97.75 118 CYS A N 1
ATOM 932 C CA . CYS A 1 118 ? -2.282 -8.761 -3.596 1.00 97.75 118 CYS A CA 1
ATOM 933 C C . CYS A 1 118 ? -2.492 -10.111 -4.270 1.00 97.75 118 CYS A C 1
ATOM 935 O O . CYS A 1 118 ? -3.453 -10.814 -3.965 1.00 97.75 118 CYS A O 1
ATOM 937 N N . ILE A 1 119 ? -1.609 -10.472 -5.198 1.00 97.75 119 ILE A N 1
ATOM 938 C CA . ILE A 1 119 ? -1.711 -11.734 -5.924 1.00 97.75 119 ILE A CA 1
ATOM 939 C C . ILE A 1 119 ? -0.336 -12.285 -6.295 1.00 97.75 119 ILE A C 1
ATOM 941 O O . ILE A 1 119 ? 0.503 -11.613 -6.901 1.00 97.75 119 ILE A O 1
ATOM 945 N N . SER A 1 120 ? -0.107 -13.548 -5.947 1.00 97.44 120 SER A N 1
ATOM 946 C CA . SER A 1 120 ? 1.011 -14.338 -6.446 1.00 97.44 120 SER A CA 1
ATOM 947 C C . SER A 1 120 ? 0.721 -14.747 -7.888 1.00 97.44 120 SER A C 1
ATOM 949 O O . SER A 1 120 ? -0.350 -15.262 -8.199 1.00 97.44 120 SER A O 1
ATOM 951 N N . THR A 1 121 ? 1.684 -14.509 -8.775 1.00 96.25 121 THR A N 1
ATOM 952 C CA . THR A 1 121 ? 1.576 -14.833 -10.213 1.00 96.25 121 THR A CA 1
ATOM 953 C C . THR A 1 121 ? 2.488 -15.994 -10.614 1.00 96.25 121 THR A C 1
ATOM 955 O O . THR A 1 121 ? 2.532 -16.389 -11.775 1.00 96.25 121 THR A O 1
ATOM 958 N N . GLY A 1 122 ? 3.218 -16.554 -9.649 1.00 95.00 122 GLY A N 1
ATOM 959 C CA . GLY A 1 122 ? 4.164 -17.643 -9.835 1.00 95.00 122 GLY A CA 1
ATOM 960 C C . GLY A 1 122 ? 5.089 -17.785 -8.629 1.00 95.00 122 GLY A C 1
ATOM 961 O O . GLY A 1 122 ? 4.946 -17.089 -7.620 1.00 95.00 122 GLY A O 1
ATOM 962 N N . GLN A 1 123 ? 6.072 -18.682 -8.734 1.00 93.94 123 GLN A N 1
ATOM 963 C CA . GLN A 1 123 ? 7.007 -18.926 -7.639 1.00 93.94 123 GLN A CA 1
ATOM 964 C C . GLN A 1 123 ? 7.829 -17.671 -7.329 1.00 93.94 123 GLN A C 1
ATOM 966 O O . GLN A 1 123 ? 8.620 -17.211 -8.152 1.00 93.94 123 GLN A O 1
ATOM 971 N N . ASN A 1 124 ? 7.675 -17.159 -6.107 1.00 92.75 124 ASN A N 1
ATOM 972 C CA . ASN A 1 124 ? 8.356 -15.966 -5.605 1.00 92.75 124 ASN A CA 1
ATOM 973 C C . ASN A 1 124 ? 8.153 -14.711 -6.478 1.00 92.75 124 ASN A C 1
ATOM 975 O O . ASN A 1 124 ? 9.028 -13.843 -6.510 1.00 92.75 124 ASN A O 1
ATOM 979 N N . ILE A 1 125 ? 7.047 -14.623 -7.220 1.00 94.75 125 ILE A N 1
ATOM 980 C CA . ILE A 1 125 ? 6.699 -13.450 -8.026 1.00 94.75 125 ILE A CA 1
ATOM 981 C C . ILE A 1 125 ? 5.232 -13.080 -7.828 1.00 94.75 125 ILE A C 1
ATOM 983 O O . ILE A 1 125 ? 4.359 -13.942 -7.688 1.00 94.75 125 ILE A O 1
ATOM 987 N N . GLY A 1 126 ? 4.935 -11.786 -7.846 1.00 96.81 126 GLY A N 1
ATOM 988 C CA . GLY A 1 126 ? 3.563 -11.323 -7.711 1.00 96.81 126 GLY A CA 1
ATOM 989 C C . GLY A 1 126 ? 3.398 -9.816 -7.786 1.00 96.81 126 GLY A C 1
ATOM 990 O O . GLY A 1 126 ? 4.355 -9.066 -7.986 1.00 96.81 126 GLY A O 1
ATOM 991 N N . MET A 1 127 ? 2.145 -9.399 -7.664 1.00 97.81 127 MET A N 1
ATOM 992 C CA . MET A 1 127 ? 1.699 -8.025 -7.831 1.00 97.81 127 MET A CA 1
ATOM 993 C C . MET A 1 127 ? 0.947 -7.568 -6.586 1.00 97.81 127 MET A C 1
ATOM 995 O O . MET A 1 127 ? 0.150 -8.320 -6.029 1.00 97.81 127 MET A O 1
ATOM 999 N N . ILE A 1 128 ? 1.196 -6.329 -6.175 1.00 97.75 128 ILE A N 1
ATOM 1000 C CA . ILE A 1 128 ? 0.541 -5.675 -5.043 1.00 97.75 128 ILE A CA 1
ATOM 1001 C C . ILE A 1 128 ? -0.021 -4.337 -5.522 1.00 97.75 128 ILE A C 1
ATOM 1003 O O . ILE A 1 128 ? 0.646 -3.599 -6.245 1.00 97.75 128 ILE A O 1
ATOM 1007 N N . GLU A 1 129 ? -1.246 -4.023 -5.133 1.00 97.75 129 GLU A N 1
ATOM 1008 C CA . GLU A 1 129 ? -1.890 -2.740 -5.376 1.00 97.75 129 GLU A CA 1
ATOM 1009 C C . GLU A 1 129 ? -1.152 -1.610 -4.648 1.00 97.75 129 GLU A C 1
ATOM 1011 O O . GLU A 1 129 ? -0.749 -1.729 -3.489 1.00 97.75 129 GLU A O 1
ATOM 1016 N N . ILE A 1 130 ? -1.009 -0.469 -5.319 1.00 97.25 130 ILE A N 1
ATOM 1017 C CA . ILE A 1 130 ? -0.496 0.747 -4.692 1.00 97.25 130 ILE A CA 1
ATOM 1018 C C . ILE A 1 130 ? -1.640 1.534 -4.059 1.00 97.25 130 ILE A C 1
ATOM 1020 O O . ILE A 1 130 ? -2.411 2.200 -4.752 1.00 97.25 130 ILE A O 1
ATOM 1024 N N . VAL A 1 131 ? -1.664 1.564 -2.726 1.00 96.75 131 VAL A N 1
ATOM 1025 C CA . VAL A 1 131 ? -2.534 2.471 -1.970 1.00 96.75 131 VAL A CA 1
ATOM 1026 C C . VAL A 1 131 ? -2.036 3.911 -2.141 1.00 96.75 131 VAL A C 1
ATOM 1028 O O . VAL A 1 131 ? -0.907 4.256 -1.783 1.00 96.75 131 VAL A O 1
ATOM 1031 N N . ARG A 1 132 ? -2.873 4.765 -2.739 1.00 94.44 132 ARG A N 1
ATOM 1032 C CA . ARG A 1 132 ? -2.531 6.160 -3.059 1.00 94.44 132 ARG A CA 1
ATOM 1033 C C . ARG A 1 132 ? -2.456 7.039 -1.816 1.00 94.44 132 ARG A C 1
ATOM 1035 O O . ARG A 1 132 ? -3.148 6.800 -0.832 1.00 94.44 132 ARG A O 1
ATOM 1042 N N . ASN A 1 133 ? -1.665 8.110 -1.922 1.00 94.56 133 ASN A N 1
ATOM 1043 C CA . ASN A 1 133 ? -1.530 9.147 -0.893 1.00 94.56 133 ASN A CA 1
ATOM 1044 C C . ASN A 1 133 ? -1.223 8.552 0.484 1.00 94.56 133 ASN A C 1
ATOM 1046 O O . ASN A 1 133 ? -1.847 8.924 1.471 1.00 94.56 133 ASN A O 1
ATOM 1050 N N . ALA A 1 134 ? -0.316 7.579 0.528 1.00 96.25 134 ALA A N 1
ATOM 1051 C CA . ALA A 1 134 ? 0.056 6.877 1.741 1.00 96.25 134 ALA A CA 1
ATOM 1052 C C . ALA A 1 134 ? 1.563 6.964 1.990 1.00 96.25 134 ALA A C 1
ATOM 1054 O O . ALA A 1 134 ? 2.363 7.005 1.052 1.00 96.25 134 ALA A O 1
ATOM 1055 N N . ALA A 1 135 ? 1.947 6.965 3.262 1.00 95.25 135 ALA A N 1
ATOM 1056 C CA . ALA A 1 135 ? 3.334 6.946 3.712 1.00 95.25 135 ALA A CA 1
ATOM 1057 C C . ALA A 1 135 ? 3.509 5.919 4.834 1.00 95.25 135 ALA A C 1
ATOM 1059 O O . ALA A 1 135 ? 2.570 5.659 5.584 1.00 95.25 135 ALA A O 1
ATOM 1060 N N . THR A 1 136 ? 4.706 5.342 4.966 1.00 95.00 136 THR A N 1
ATOM 1061 C CA . THR A 1 136 ? 5.023 4.508 6.134 1.00 95.00 136 THR A CA 1
ATOM 1062 C C . THR A 1 136 ? 5.122 5.375 7.386 1.00 95.00 136 THR A C 1
ATOM 1064 O O . THR A 1 136 ? 5.564 6.527 7.316 1.00 95.00 136 THR A O 1
ATOM 1067 N N . ILE A 1 137 ? 4.767 4.824 8.548 1.00 93.56 137 ILE A N 1
ATOM 1068 C CA . ILE A 1 137 ? 4.903 5.527 9.832 1.00 93.56 137 ILE A CA 1
ATOM 1069 C C . ILE A 1 137 ? 6.365 5.933 10.063 1.00 93.56 137 ILE A C 1
ATOM 1071 O O . ILE A 1 137 ? 6.634 7.056 10.488 1.00 93.56 137 ILE A O 1
ATOM 1075 N N . ALA A 1 138 ? 7.319 5.081 9.681 1.00 91.00 138 ALA A N 1
ATOM 1076 C CA . ALA A 1 138 ? 8.744 5.401 9.738 1.00 91.00 138 ALA A CA 1
ATOM 1077 C C . ALA A 1 138 ? 9.126 6.627 8.880 1.00 91.00 138 ALA A C 1
ATOM 1079 O O . ALA A 1 138 ? 9.894 7.485 9.323 1.00 91.00 138 ALA A O 1
ATOM 1080 N N . ALA A 1 139 ? 8.569 6.766 7.669 1.00 91.06 139 ALA A N 1
ATOM 1081 C CA . ALA A 1 139 ? 8.809 7.935 6.819 1.00 91.06 139 ALA A CA 1
ATOM 1082 C C . ALA A 1 139 ? 8.189 9.215 7.406 1.00 91.06 139 ALA A C 1
ATOM 1084 O O . ALA A 1 139 ? 8.804 10.286 7.357 1.00 91.06 139 ALA A O 1
ATOM 1085 N N . VAL A 1 140 ? 7.000 9.108 8.006 1.00 90.69 140 VAL A N 1
ATOM 1086 C CA . VAL A 1 140 ? 6.354 10.219 8.721 1.00 90.69 140 VAL A CA 1
ATOM 1087 C C . VAL A 1 140 ? 7.226 10.682 9.891 1.00 90.69 140 VAL A C 1
ATOM 1089 O O . VAL A 1 140 ? 7.573 11.861 9.967 1.00 90.69 140 VAL A O 1
ATOM 1092 N N . GLN A 1 141 ? 7.682 9.756 10.736 1.00 88.50 141 GLN A N 1
ATOM 1093 C CA . GLN A 1 141 ? 8.577 10.062 11.856 1.00 88.50 141 GLN A CA 1
ATOM 1094 C C . GLN A 1 141 ? 9.879 10.715 11.385 1.00 88.50 141 GLN A C 1
ATOM 1096 O O . GLN A 1 141 ? 10.277 11.748 11.919 1.00 88.50 141 GLN A O 1
ATOM 1101 N N . LYS A 1 142 ? 10.521 10.175 10.342 1.00 86.19 142 LYS A N 1
ATOM 1102 C CA . LYS A 1 142 ? 11.764 10.737 9.793 1.00 86.19 142 LYS A CA 1
ATOM 1103 C C . LYS A 1 142 ? 11.580 12.163 9.267 1.00 86.19 142 LYS A C 1
ATOM 1105 O O . LYS A 1 142 ? 12.450 13.004 9.478 1.00 86.19 142 LYS A O 1
ATOM 1110 N N . SER A 1 143 ? 10.466 12.437 8.587 1.00 84.19 143 SER A N 1
ATOM 1111 C CA . SER A 1 143 ? 10.198 13.755 7.993 1.00 84.19 143 SER A CA 1
ATOM 1112 C C . SER A 1 143 ? 9.862 14.837 9.025 1.00 84.19 143 SER A C 1
ATOM 1114 O O . SER A 1 143 ? 10.265 15.979 8.834 1.00 84.19 143 SER A O 1
ATOM 1116 N N . HIS A 1 144 ? 9.173 14.494 10.119 1.00 76.00 144 HIS A N 1
ATOM 1117 C CA . HIS A 1 144 ? 8.708 15.463 11.129 1.00 76.00 144 HIS A CA 1
ATOM 1118 C C . HIS A 1 144 ? 9.570 15.495 12.400 1.00 76.00 144 HIS A C 1
ATOM 1120 O O . HIS A 1 144 ? 9.474 16.419 13.210 1.00 76.00 144 HIS A O 1
ATOM 1126 N N . GLY A 1 145 ? 10.420 14.487 12.585 1.00 64.81 145 GLY A N 1
ATOM 1127 C CA . GLY A 1 145 ? 11.211 14.299 13.792 1.00 64.81 145 GLY A CA 1
ATOM 1128 C C . GLY A 1 145 ? 12.710 14.575 13.654 1.00 64.81 145 GLY A C 1
ATOM 1129 O O . GLY A 1 145 ? 13.392 14.699 14.668 1.00 64.81 145 GLY A O 1
ATOM 1130 N N . GLY A 1 146 ? 13.250 14.685 12.436 1.00 64.62 146 GLY A N 1
ATOM 1131 C CA . GLY A 1 146 ? 14.687 14.910 12.230 1.00 64.62 146 GLY A CA 1
ATOM 1132 C C . GLY A 1 146 ? 15.562 13.873 12.957 1.00 64.62 146 GLY A C 1
ATOM 1133 O O . GLY A 1 146 ? 15.226 12.692 13.018 1.00 64.62 146 GLY A O 1
ATOM 1134 N N . THR A 1 147 ? 16.683 14.302 13.540 1.00 56.47 147 THR A N 1
ATOM 1135 C CA . THR A 1 147 ? 17.587 13.445 14.338 1.00 56.47 147 THR A CA 1
ATOM 1136 C C . THR A 1 147 ? 17.013 13.011 15.694 1.00 56.47 147 THR A C 1
ATOM 1138 O O . THR A 1 147 ? 17.560 12.098 16.306 1.00 56.47 147 THR A O 1
ATOM 1141 N N . THR A 1 148 ? 15.905 13.603 16.157 1.00 59.03 148 THR A N 1
ATOM 1142 C CA . THR A 1 148 ? 15.206 13.245 17.409 1.00 59.03 148 THR A CA 1
ATOM 1143 C C . THR A 1 148 ? 13.876 12.524 17.162 1.00 59.03 148 THR A C 1
ATOM 1145 O O . THR A 1 148 ? 13.062 12.383 18.075 1.00 59.03 148 THR A O 1
ATOM 1148 N N . ALA A 1 149 ? 13.664 12.012 15.943 1.00 60.66 149 ALA A N 1
ATOM 1149 C CA . ALA A 1 149 ? 12.403 11.418 15.498 1.00 60.66 149 ALA A CA 1
ATOM 1150 C C . ALA A 1 149 ? 11.886 10.265 16.360 1.00 60.66 149 ALA A C 1
ATOM 1152 O O . ALA A 1 149 ? 10.676 10.112 16.499 1.00 60.66 149 ALA A O 1
ATOM 1153 N N . ALA A 1 150 ? 12.785 9.498 16.978 1.00 58.72 150 ALA A N 1
ATOM 1154 C CA . ALA A 1 150 ? 12.421 8.409 17.880 1.00 58.72 150 ALA A CA 1
ATOM 1155 C C . ALA A 1 150 ? 11.715 8.881 19.171 1.00 58.72 150 ALA A C 1
ATOM 1157 O O . ALA A 1 150 ? 11.121 8.062 19.863 1.00 58.72 150 ALA A O 1
ATOM 1158 N N . PHE A 1 151 ? 11.767 10.180 19.495 1.00 55.94 151 PHE A N 1
ATOM 1159 C CA . PHE A 1 151 ? 11.278 10.746 20.759 1.00 55.94 151 PHE A CA 1
ATOM 1160 C C . PHE A 1 151 ? 10.086 11.702 20.599 1.00 55.94 151 PHE A C 1
ATOM 1162 O O . PHE A 1 151 ? 9.611 12.258 21.588 1.00 55.94 151 PHE A O 1
ATOM 1169 N N . ARG A 1 152 ? 9.596 11.922 19.370 1.00 67.75 152 ARG A N 1
ATOM 1170 C CA . ARG A 1 152 ? 8.458 12.815 19.101 1.00 67.75 152 ARG A CA 1
ATOM 1171 C C . ARG A 1 152 ? 7.157 12.038 18.934 1.00 67.75 152 ARG A C 1
ATOM 1173 O O . ARG A 1 152 ? 6.890 11.469 17.878 1.00 67.75 152 ARG A O 1
ATOM 1180 N N . ASN A 1 153 ? 6.330 12.072 19.977 1.00 73.06 153 ASN A N 1
ATOM 1181 C CA . ASN A 1 153 ? 5.006 11.442 19.994 1.00 73.06 153 ASN A CA 1
ATOM 1182 C C . ASN A 1 153 ? 3.951 12.211 19.173 1.00 73.06 153 ASN A C 1
ATOM 1184 O O . ASN A 1 153 ? 2.880 11.677 18.900 1.00 73.06 153 ASN A O 1
ATOM 1188 N N . ASP A 1 154 ? 4.239 13.447 18.763 1.00 84.31 154 ASP A N 1
ATOM 1189 C CA . ASP A 1 154 ? 3.338 14.334 18.018 1.00 84.31 154 ASP A CA 1
ATOM 1190 C C . ASP A 1 154 ? 3.529 14.277 16.492 1.00 84.31 154 ASP A C 1
ATOM 1192 O O . ASP A 1 154 ? 2.684 14.772 15.750 1.00 84.31 154 ASP A O 1
ATOM 1196 N N . ALA A 1 155 ? 4.591 13.629 15.998 1.00 86.38 155 ALA A N 1
ATOM 1197 C CA . ALA A 1 155 ? 4.951 13.623 14.577 1.00 86.38 155 ALA A CA 1
ATOM 1198 C C . ALA A 1 155 ? 3.816 13.141 13.654 1.00 86.38 155 ALA A C 1
ATOM 1200 O O . ALA A 1 155 ? 3.573 13.734 12.604 1.00 86.38 155 ALA A O 1
ATOM 1201 N N . LEU A 1 156 ? 3.103 12.078 14.046 1.00 87.25 156 LEU A N 1
ATOM 1202 C CA . LEU A 1 156 ? 1.984 11.540 13.266 1.00 87.25 156 LEU A CA 1
ATOM 1203 C C . LEU A 1 156 ? 0.778 12.488 13.266 1.00 87.25 156 LEU A C 1
ATOM 1205 O O . LEU A 1 156 ? 0.127 12.664 12.237 1.00 87.25 156 LEU A O 1
ATOM 1209 N N . PHE A 1 157 ? 0.502 13.109 14.413 1.00 87.25 157 PHE A N 1
ATOM 1210 C CA . PHE A 1 157 ? -0.581 14.073 14.559 1.00 87.25 157 PHE A CA 1
ATOM 1211 C C . PHE A 1 157 ? -0.328 15.319 13.703 1.00 87.25 157 PHE A C 1
ATOM 1213 O O . PHE A 1 157 ? -1.199 15.718 12.931 1.00 87.25 157 PHE A O 1
ATOM 1220 N N . GLU A 1 158 ? 0.879 15.883 13.771 1.00 87.94 158 GLU A N 1
ATOM 1221 C CA . GLU A 1 158 ? 1.268 17.042 12.962 1.00 87.94 158 GLU A CA 1
ATOM 1222 C C . GLU A 1 158 ? 1.287 16.713 11.465 1.00 87.94 158 GLU A C 1
ATOM 1224 O O . GLU A 1 158 ? 0.815 17.513 10.656 1.00 87.94 158 GLU A O 1
ATOM 1229 N N . TRP A 1 159 ? 1.721 15.506 11.083 1.00 88.69 159 TRP A N 1
ATOM 1230 C CA . TRP A 1 159 ? 1.629 15.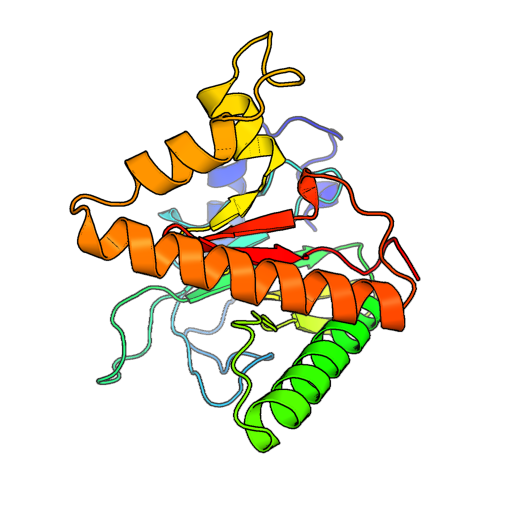059 9.694 1.00 88.69 159 TRP A CA 1
ATOM 1231 C C . TRP A 1 159 ? 0.176 15.016 9.216 1.00 88.69 159 TRP A C 1
ATOM 1233 O O . TRP A 1 159 ? -0.138 15.633 8.201 1.00 88.69 159 TRP A O 1
ATOM 1243 N N . LEU A 1 160 ? -0.736 14.378 9.958 1.00 88.62 160 LEU A N 1
ATOM 1244 C CA . LEU A 1 160 ? -2.159 14.326 9.590 1.00 88.62 160 LEU A CA 1
ATOM 1245 C C . LEU A 1 160 ? -2.789 15.719 9.525 1.00 88.62 160 LEU A C 1
ATOM 1247 O O . LEU A 1 160 ? -3.552 16.019 8.606 1.00 88.62 160 LEU A O 1
ATOM 1251 N N . LYS A 1 161 ? -2.444 16.591 10.473 1.00 86.88 161 LYS A N 1
ATOM 1252 C CA . LYS A 1 161 ? -2.886 17.984 10.488 1.00 86.88 161 LYS A CA 1
ATOM 1253 C C . LYS A 1 161 ? -2.388 18.742 9.257 1.00 86.88 161 LYS A C 1
ATOM 1255 O O . LYS A 1 161 ? -3.177 19.451 8.642 1.00 86.88 161 LYS A O 1
ATOM 1260 N N . SER A 1 162 ? -1.142 18.522 8.828 1.00 88.25 162 SER A N 1
ATOM 1261 C CA . SER A 1 162 ? -0.578 19.136 7.614 1.00 88.25 162 SER A CA 1
ATOM 1262 C C . SER A 1 162 ? -1.304 18.729 6.323 1.00 88.25 162 SER A C 1
ATOM 1264 O O . SER A 1 162 ? -1.286 19.472 5.343 1.00 88.25 162 SER A O 1
ATOM 1266 N N . LYS A 1 163 ? -1.978 17.570 6.317 1.00 87.38 163 LYS A N 1
ATOM 1267 C CA . LYS A 1 163 ? -2.785 17.076 5.188 1.00 87.38 163 LYS A CA 1
ATOM 1268 C C . LYS A 1 163 ? -4.212 17.621 5.164 1.00 87.38 163 LYS A C 1
ATOM 1270 O O . LYS A 1 163 ? -4.910 17.448 4.166 1.00 87.38 163 LYS A O 1
ATOM 1275 N N . CYS A 1 164 ? -4.651 18.279 6.236 1.00 82.94 164 CYS A N 1
ATOM 1276 C CA . CYS A 1 164 ? -6.017 18.760 6.399 1.00 82.94 164 CYS A CA 1
ATOM 1277 C C . CYS A 1 164 ? -6.064 20.293 6.265 1.00 82.94 164 CYS A C 1
ATOM 1279 O O . CYS A 1 164 ? -5.702 20.991 7.209 1.00 82.94 164 CYS A O 1
ATOM 1281 N N . PRO A 1 165 ? -6.558 20.851 5.144 1.00 74.25 165 PRO A N 1
ATOM 1282 C CA . PRO A 1 165 ? -6.652 22.304 4.985 1.00 74.25 165 PRO A CA 1
ATOM 1283 C C . PRO A 1 165 ? -7.738 22.943 5.870 1.00 74.25 165 PRO A C 1
ATOM 1285 O O . PRO A 1 165 ? -7.715 24.151 6.084 1.00 74.25 165 PRO A O 1
ATOM 1288 N N . LEU A 1 166 ? -8.692 22.152 6.381 1.00 74.44 166 LEU A N 1
ATOM 1289 C CA . LEU A 1 166 ? -9.821 22.611 7.197 1.00 74.44 166 LEU A CA 1
ATOM 1290 C C . LEU A 1 166 ? -9.959 21.778 8.478 1.00 74.44 166 LEU A C 1
ATOM 1292 O O . LEU A 1 166 ? -9.728 20.568 8.477 1.00 74.44 166 LEU A O 1
ATOM 1296 N N . GLN A 1 167 ? -10.414 22.413 9.561 1.00 69.88 167 GLN A N 1
ATOM 1297 C CA . GLN A 1 167 ? -10.560 21.776 10.876 1.00 69.88 167 GLN A CA 1
ATOM 1298 C C . GLN A 1 167 ? -11.604 20.642 10.890 1.00 69.88 167 GLN A C 1
ATOM 1300 O O . GLN A 1 167 ? -11.404 19.634 11.561 1.00 69.88 167 GLN A O 1
ATOM 1305 N N . GLU A 1 168 ? -12.682 20.738 10.108 1.00 68.94 168 GLU A N 1
ATOM 1306 C CA . GLU A 1 168 ? -13.676 19.654 9.990 1.00 68.94 168 GLU A CA 1
ATOM 1307 C C . GLU A 1 168 ? -13.108 18.396 9.317 1.00 68.94 168 GLU A C 1
ATOM 1309 O O . GLU A 1 168 ? -13.476 17.271 9.662 1.00 68.94 168 GLU A O 1
ATOM 1314 N N . ILE A 1 169 ? -12.172 18.575 8.378 1.00 73.56 169 ILE A N 1
ATOM 1315 C CA . ILE A 1 169 ? -11.462 17.467 7.728 1.00 73.56 169 ILE A CA 1
ATOM 1316 C C . ILE A 1 169 ? -10.583 16.762 8.763 1.00 73.56 169 ILE A C 1
ATOM 1318 O O . ILE A 1 169 ? -10.513 15.537 8.770 1.00 73.56 169 ILE A O 1
ATOM 1322 N N . HIS A 1 170 ? -9.995 17.513 9.697 1.00 80.19 170 HIS A N 1
ATOM 1323 C CA . HIS A 1 170 ? -9.162 16.949 10.754 1.00 80.19 170 HIS A CA 1
ATOM 1324 C C . HIS A 1 170 ? -9.929 15.973 11.661 1.00 80.19 170 HIS A C 1
ATOM 1326 O O . HIS A 1 170 ? -9.429 14.879 11.910 1.00 80.19 170 HIS A O 1
ATOM 1332 N N . TYR A 1 171 ? -11.155 16.302 12.091 1.00 85.44 171 TYR A N 1
ATOM 1333 C CA . TYR A 1 171 ? -11.955 15.389 12.923 1.00 85.44 171 TYR A CA 1
ATOM 1334 C C . TYR A 1 171 ? -12.236 14.058 12.209 1.00 85.44 171 TYR A C 1
ATOM 1336 O O . TYR A 1 171 ? -11.974 12.996 12.768 1.00 85.44 171 TYR A O 1
ATOM 1344 N N . LYS A 1 172 ? -12.687 14.106 10.946 1.00 89.81 172 LYS A N 1
ATOM 1345 C CA . LYS A 1 172 ? -12.956 12.897 10.144 1.00 89.81 172 LYS A CA 1
ATOM 1346 C C . LYS A 1 172 ? -11.694 12.067 9.900 1.00 89.81 172 LYS A C 1
ATOM 1348 O O . LYS A 1 172 ? -11.743 10.841 9.938 1.00 89.81 172 LYS A O 1
ATOM 1353 N N . THR A 1 173 ? -10.564 12.726 9.658 1.00 91.19 173 THR A N 1
ATOM 1354 C CA . THR A 1 173 ? -9.259 12.075 9.493 1.00 91.19 173 THR A CA 1
ATOM 1355 C C . THR A 1 173 ? -8.838 11.346 10.770 1.00 91.19 173 THR A C 1
ATOM 1357 O O . THR A 1 173 ? -8.422 10.190 10.709 1.00 91.19 173 THR A O 1
ATOM 1360 N N . VAL A 1 174 ? -8.987 11.980 11.938 1.00 92.00 174 VAL A N 1
ATOM 1361 C CA . VAL A 1 174 ? -8.681 11.352 13.233 1.00 92.00 174 VAL A CA 1
ATOM 1362 C C . VAL A 1 174 ? -9.652 10.207 13.533 1.00 92.00 174 VAL A C 1
ATOM 1364 O O . VAL A 1 174 ? -9.227 9.156 14.000 1.00 92.00 174 VAL A O 1
ATOM 1367 N N . GLU A 1 175 ? -10.937 10.357 13.215 1.00 93.81 175 GLU A N 1
ATOM 1368 C CA . GLU A 1 175 ? -11.927 9.287 13.372 1.00 93.81 175 GLU A CA 1
ATOM 1369 C C . GLU A 1 175 ? -11.566 8.051 12.532 1.00 93.81 175 GLU A C 1
ATOM 1371 O O . GLU A 1 175 ? -11.568 6.929 13.045 1.00 93.81 175 GLU A O 1
ATOM 1376 N N . ARG A 1 176 ? -11.190 8.247 11.261 1.00 96.12 176 ARG A N 1
ATOM 1377 C CA . ARG A 1 176 ? -10.692 7.170 10.388 1.00 96.12 176 ARG A CA 1
ATOM 1378 C C . ARG A 1 176 ? -9.442 6.513 10.949 1.00 96.12 176 ARG A C 1
ATOM 1380 O O . ARG A 1 176 ? -9.350 5.287 10.935 1.00 96.12 176 ARG A O 1
ATOM 1387 N N . PHE A 1 177 ? -8.513 7.302 11.486 1.00 96.38 177 PHE A N 1
ATOM 1388 C CA . PHE A 1 177 ? -7.325 6.779 12.156 1.00 96.38 177 PHE A CA 1
ATOM 1389 C C . PHE A 1 177 ? -7.690 5.885 13.339 1.00 96.38 177 PHE A C 1
ATOM 1391 O O . PHE A 1 177 ? -7.212 4.759 13.413 1.00 96.38 177 PHE A O 1
ATOM 1398 N N . VAL A 1 178 ? -8.580 6.335 14.226 1.00 96.81 178 VAL A N 1
ATOM 1399 C CA . VAL A 1 178 ? -9.007 5.548 15.392 1.00 96.81 178 VAL A CA 1
ATOM 1400 C C . VAL A 1 178 ? -9.692 4.249 14.961 1.00 96.81 178 VAL A C 1
ATOM 1402 O O . VAL A 1 178 ? -9.352 3.186 15.477 1.00 96.81 178 VAL A O 1
ATOM 1405 N N . LYS A 1 179 ? -10.615 4.314 13.993 1.00 98.12 179 LYS A N 1
ATOM 1406 C CA . LYS A 1 179 ? -11.344 3.143 13.475 1.00 98.12 179 LYS A CA 1
ATOM 1407 C C . LYS A 1 179 ? -10.407 2.112 12.851 1.00 98.12 179 LYS A C 1
ATOM 1409 O O . LYS A 1 179 ? -10.435 0.947 13.243 1.00 98.12 179 LYS A O 1
ATOM 1414 N N . SER A 1 180 ? -9.546 2.558 11.940 1.00 98.31 180 SER A N 1
ATOM 1415 C CA . SER A 1 180 ? -8.586 1.692 11.249 1.00 98.31 180 SER A CA 1
ATOM 1416 C C . SER A 1 180 ? -7.531 1.127 12.195 1.00 98.31 180 SER A C 1
ATOM 1418 O O . SER A 1 180 ? -7.270 -0.073 12.163 1.00 98.31 180 SER A O 1
ATOM 1420 N N . CYS A 1 181 ? -7.010 1.933 13.122 1.00 97.44 181 CYS A N 1
ATOM 1421 C CA . CYS A 1 181 ? -6.118 1.466 14.180 1.00 97.44 181 CYS A CA 1
ATOM 1422 C C . CYS A 1 181 ? -6.780 0.371 15.029 1.00 97.44 181 CYS A C 1
ATOM 1424 O O . CYS A 1 181 ? -6.207 -0.703 15.193 1.00 97.44 181 CYS A O 1
ATOM 1426 N N . ALA A 1 182 ? -8.014 0.583 15.498 1.00 98.06 182 ALA A N 1
ATOM 1427 C CA . ALA A 1 182 ? -8.748 -0.428 16.257 1.00 98.06 182 ALA A CA 1
ATOM 1428 C C . ALA A 1 182 ? -8.967 -1.717 15.443 1.00 98.06 182 ALA A C 1
ATOM 1430 O O . ALA A 1 182 ? -8.730 -2.812 15.954 1.00 98.06 182 ALA A O 1
ATOM 1431 N N . GLY A 1 183 ? -9.359 -1.592 14.171 1.00 98.06 183 GLY A N 1
ATOM 1432 C CA . GLY A 1 183 ? -9.554 -2.728 13.272 1.00 98.06 183 GLY A CA 1
ATOM 1433 C C . GLY A 1 183 ? -8.287 -3.555 13.069 1.00 98.06 183 GLY A C 1
ATOM 1434 O O . GLY A 1 183 ? -8.316 -4.772 13.254 1.00 98.06 183 GLY A O 1
ATOM 1435 N N . TYR A 1 184 ? -7.160 -2.913 12.751 1.00 97.88 184 TYR A N 1
ATOM 1436 C CA . TYR A 1 184 ? -5.885 -3.612 12.586 1.00 97.88 184 TYR A CA 1
ATOM 1437 C C . TYR A 1 184 ? -5.332 -4.160 13.908 1.00 97.88 184 TYR A C 1
ATOM 1439 O O . TYR A 1 184 ? -4.787 -5.261 13.898 1.00 97.88 184 TYR A O 1
ATOM 1447 N N . CYS A 1 185 ? -5.518 -3.489 15.049 1.00 96.75 185 CYS A N 1
ATOM 1448 C CA . CYS A 1 185 ? -5.145 -4.027 16.364 1.00 96.75 185 CYS A CA 1
ATOM 1449 C C . CYS A 1 185 ? -5.878 -5.341 16.669 1.00 96.75 185 CYS A C 1
ATOM 1451 O O . CYS A 1 185 ? -5.244 -6.338 17.009 1.00 96.75 185 CYS A O 1
ATOM 1453 N N . VAL A 1 186 ? -7.204 -5.371 16.496 1.00 97.62 186 VAL A N 1
ATOM 1454 C CA . VAL A 1 186 ? -7.999 -6.591 16.709 1.00 97.62 186 VAL A CA 1
ATOM 1455 C C . VAL A 1 186 ? -7.617 -7.670 15.699 1.00 97.62 186 VAL A C 1
ATOM 1457 O O . VAL A 1 186 ? -7.381 -8.813 16.087 1.00 97.62 186 VAL A O 1
ATOM 1460 N N . ALA A 1 187 ? -7.515 -7.323 14.413 1.00 97.00 187 ALA A N 1
ATOM 1461 C CA . ALA A 1 187 ? -7.195 -8.290 13.371 1.00 97.00 187 ALA A CA 1
ATOM 1462 C C . ALA A 1 187 ? -5.816 -8.928 13.570 1.00 97.00 187 ALA A C 1
ATOM 1464 O O . ALA A 1 187 ? -5.690 -10.150 13.563 1.00 97.00 187 ALA A O 1
ATOM 1465 N N . THR A 1 188 ? -4.782 -8.117 13.788 1.00 94.81 188 THR A N 1
ATOM 1466 C CA . THR A 1 188 ? -3.412 -8.618 13.969 1.00 94.81 188 THR A CA 1
ATOM 1467 C C . THR A 1 188 ? -3.243 -9.412 15.258 1.00 94.81 188 THR A C 1
ATOM 1469 O O . THR A 1 188 ? -2.480 -10.376 15.259 1.00 94.81 188 THR A O 1
ATOM 1472 N N . TYR A 1 189 ? -3.985 -9.076 16.319 1.00 95.44 189 TYR A N 1
ATOM 1473 C CA . TYR A 1 189 ? -4.031 -9.875 17.542 1.00 95.44 189 TYR A CA 1
ATOM 1474 C C . TYR A 1 189 ? -4.634 -11.261 17.290 1.00 95.44 189 TYR A C 1
ATOM 1476 O O . TYR A 1 189 ? -4.006 -12.267 17.609 1.00 95.44 189 TYR A O 1
ATOM 1484 N N . VAL A 1 190 ? -5.814 -11.325 16.662 1.00 95.56 190 VAL A N 1
ATOM 1485 C CA . VAL A 1 190 ? -6.497 -12.593 16.345 1.00 95.56 190 VAL A CA 1
ATOM 1486 C C . VAL A 1 190 ? -5.652 -13.474 15.423 1.00 95.56 190 VAL A C 1
ATOM 1488 O O . VAL A 1 190 ? -5.610 -14.688 15.598 1.00 95.56 190 VAL A O 1
ATOM 1491 N N . LEU A 1 191 ? -4.961 -12.866 14.459 1.00 93.88 191 LEU A N 1
ATOM 1492 C CA . LEU A 1 191 ? -4.100 -13.566 13.506 1.00 93.88 191 LEU A CA 1
ATOM 1493 C C . LEU A 1 191 ? -2.712 -13.916 14.067 1.00 93.88 191 LEU A C 1
ATOM 1495 O O . LEU A 1 191 ? -1.955 -14.607 13.393 1.00 93.88 191 LEU A O 1
ATOM 1499 N N . GLY A 1 192 ? -2.356 -13.444 15.267 1.00 92.38 192 GLY A N 1
ATOM 1500 C CA . GLY A 1 192 ? -1.046 -13.701 15.873 1.00 92.38 192 GLY A CA 1
ATOM 1501 C C . GLY A 1 192 ? 0.127 -12.991 15.184 1.00 92.38 192 GLY A C 1
ATOM 1502 O O . GLY A 1 192 ? 1.266 -13.417 15.332 1.00 92.38 192 GLY A O 1
ATOM 1503 N N . ILE A 1 193 ? -0.128 -11.901 14.452 1.00 90.88 193 ILE A N 1
ATOM 1504 C CA . ILE A 1 193 ? 0.868 -11.156 13.655 1.00 90.88 193 ILE A CA 1
ATOM 1505 C C . ILE A 1 193 ? 1.099 -9.731 14.185 1.00 90.88 193 ILE A C 1
ATOM 1507 O O . ILE A 1 193 ? 1.399 -8.818 13.420 1.00 90.88 193 ILE A O 1
ATOM 1511 N N . GLY A 1 194 ? 0.921 -9.514 15.490 1.00 80.44 194 GLY A N 1
ATOM 1512 C CA . GLY A 1 194 ? 1.007 -8.190 16.122 1.00 80.44 194 GLY A CA 1
ATOM 1513 C C . GLY A 1 194 ? 2.419 -7.600 16.249 1.00 80.44 194 GLY A C 1
ATOM 1514 O O . GLY A 1 194 ? 2.540 -6.391 16.432 1.00 80.44 194 GLY A O 1
ATOM 1515 N N . ASP A 1 195 ? 3.481 -8.405 16.125 1.00 80.44 195 ASP A N 1
ATOM 1516 C CA . ASP A 1 195 ? 4.869 -7.923 16.188 1.00 80.44 195 ASP A CA 1
ATOM 1517 C C . ASP A 1 195 ? 5.259 -7.236 14.868 1.00 80.44 195 ASP A C 1
ATOM 1519 O O . ASP A 1 195 ? 5.630 -7.876 13.877 1.00 80.44 195 ASP A O 1
ATOM 1523 N N . ARG A 1 196 ? 5.042 -5.918 14.814 1.00 85.81 196 ARG A N 1
ATOM 1524 C CA . ARG A 1 196 ? 5.152 -5.091 13.604 1.00 85.81 196 ARG A CA 1
ATOM 1525 C C . ARG A 1 196 ? 6.078 -3.909 13.843 1.00 85.81 196 ARG A C 1
ATOM 1527 O O . ARG A 1 196 ? 6.014 -3.258 14.881 1.00 85.81 196 ARG A O 1
ATOM 1534 N N . HIS A 1 197 ? 6.884 -3.578 12.837 1.00 87.50 197 HIS A N 1
ATOM 1535 C CA . HIS A 1 197 ? 7.731 -2.385 12.848 1.00 87.50 197 HIS A CA 1
ATOM 1536 C C . HIS A 1 197 ? 7.094 -1.220 12.069 1.00 87.50 197 HIS A C 1
ATOM 1538 O O . HIS A 1 197 ? 6.253 -1.425 11.194 1.00 87.50 197 HIS A O 1
ATOM 1544 N N . ASN A 1 198 ? 7.531 0.018 12.333 1.00 89.62 198 ASN A N 1
ATOM 1545 C CA . ASN A 1 198 ? 6.944 1.229 11.733 1.00 89.62 198 ASN A CA 1
ATOM 1546 C C . ASN A 1 198 ? 7.081 1.318 10.200 1.00 89.62 198 ASN A C 1
ATOM 1548 O O . ASN A 1 198 ? 6.330 2.062 9.570 1.00 89.62 198 ASN A O 1
ATOM 1552 N N . ASP A 1 199 ? 8.003 0.576 9.574 1.00 90.50 199 ASP A N 1
ATOM 1553 C CA . ASP A 1 199 ? 8.033 0.448 8.105 1.00 90.50 199 ASP A CA 1
ATOM 1554 C C . ASP A 1 199 ? 6.948 -0.495 7.539 1.00 90.50 199 ASP A C 1
ATOM 1556 O O . ASP A 1 199 ? 6.622 -0.390 6.360 1.00 90.50 199 ASP A O 1
ATOM 1560 N N . ASN A 1 200 ? 6.360 -1.384 8.352 1.00 93.25 200 ASN A N 1
ATOM 1561 C CA . ASN A 1 200 ? 5.250 -2.262 7.951 1.00 93.25 200 ASN A CA 1
ATOM 1562 C C . ASN A 1 200 ? 3.866 -1.645 8.180 1.00 93.25 200 ASN A C 1
ATOM 1564 O O . ASN A 1 200 ? 2.849 -2.304 7.951 1.00 93.25 200 ASN A O 1
ATOM 1568 N N . ILE A 1 201 ? 3.810 -0.418 8.688 1.00 96.00 201 ILE A N 1
ATOM 1569 C CA . ILE A 1 201 ? 2.564 0.287 8.960 1.00 96.00 201 ILE A CA 1
ATOM 1570 C C . ILE A 1 201 ? 2.558 1.529 8.086 1.00 96.00 201 ILE A C 1
ATOM 1572 O O . ILE A 1 201 ? 3.527 2.290 8.046 1.00 96.00 201 ILE A O 1
ATOM 1576 N N . MET A 1 202 ? 1.463 1.722 7.369 1.00 97.56 202 MET A N 1
ATOM 1577 C CA . MET A 1 202 ? 1.237 2.869 6.513 1.00 97.56 202 MET A CA 1
ATOM 1578 C C . MET A 1 202 ? 0.013 3.644 6.972 1.00 97.56 202 MET A C 1
ATOM 1580 O O . MET A 1 202 ? -0.881 3.113 7.627 1.00 97.56 202 MET A O 1
ATOM 1584 N N . ILE A 1 203 ? -0.022 4.918 6.607 1.00 97.00 203 ILE A N 1
ATOM 1585 C CA . ILE A 1 203 ? -1.161 5.794 6.830 1.00 97.00 203 ILE A CA 1
ATOM 1586 C C . ILE A 1 203 ? -1.438 6.607 5.571 1.00 97.00 203 ILE A C 1
ATOM 1588 O O . ILE A 1 203 ? -0.512 7.073 4.904 1.00 97.00 203 ILE A O 1
ATOM 1592 N N . THR A 1 204 ? -2.714 6.746 5.226 1.00 97.00 204 THR A N 1
ATOM 1593 C CA . THR A 1 204 ? -3.162 7.603 4.121 1.00 97.00 204 THR A CA 1
ATOM 1594 C C . THR A 1 204 ? -3.291 9.059 4.569 1.00 97.00 204 THR A C 1
ATOM 1596 O O . THR A 1 204 ? -3.563 9.332 5.735 1.00 97.00 204 THR A O 1
ATOM 1599 N N . ASP A 1 205 ? -3.212 10.006 3.633 1.00 93.88 205 ASP A N 1
ATOM 1600 C CA . ASP A 1 205 ? -3.479 11.435 3.867 1.00 93.88 205 ASP A CA 1
ATOM 1601 C C . ASP A 1 205 ? -4.906 11.682 4.414 1.00 93.88 205 ASP A C 1
ATOM 1603 O O . ASP A 1 205 ? -5.202 12.740 4.959 1.00 93.88 205 ASP A O 1
ATOM 1607 N N . GLN A 1 206 ? -5.795 10.690 4.278 1.00 93.12 206 GLN A N 1
ATOM 1608 C CA . GLN A 1 206 ? -7.170 10.676 4.781 1.00 93.12 206 GLN A CA 1
ATOM 1609 C C . GLN A 1 206 ? -7.311 10.049 6.182 1.00 93.12 206 GLN A C 1
ATOM 1611 O O . GLN A 1 206 ? -8.431 9.938 6.679 1.00 93.12 206 GLN A O 1
ATOM 1616 N N . GLY A 1 207 ? -6.210 9.614 6.803 1.00 94.62 207 GLY A N 1
ATOM 1617 C CA . GLY A 1 207 ? -6.167 9.098 8.173 1.00 94.62 207 GLY A CA 1
ATOM 1618 C C . GLY A 1 207 ? -6.316 7.587 8.320 1.00 94.62 207 GLY A C 1
ATOM 1619 O O . GLY A 1 207 ? -6.120 7.082 9.414 1.00 94.62 207 GLY A O 1
ATOM 1620 N N . ASN A 1 208 ? -6.603 6.834 7.255 1.00 97.44 208 ASN A N 1
ATOM 1621 C CA . ASN A 1 208 ? -6.672 5.371 7.352 1.00 97.44 208 ASN A CA 1
ATOM 1622 C C . ASN A 1 208 ? -5.280 4.778 7.586 1.00 97.44 208 ASN A C 1
ATOM 1624 O O . ASN A 1 208 ? -4.402 4.946 6.734 1.00 97.44 208 ASN A O 1
ATOM 1628 N N . LEU A 1 209 ? -5.102 4.092 8.711 1.00 97.62 209 LEU A N 1
ATOM 1629 C CA . LEU A 1 209 ? -3.932 3.293 9.045 1.00 97.62 209 LEU A CA 1
ATOM 1630 C C . LEU A 1 209 ? -4.111 1.876 8.499 1.00 97.62 209 LEU A C 1
ATOM 1632 O O . LEU A 1 209 ? -5.192 1.305 8.592 1.00 97.62 209 LEU A O 1
ATOM 1636 N N . PHE A 1 210 ? -3.060 1.298 7.930 1.00 98.25 210 PHE A N 1
ATOM 1637 C CA . PHE A 1 210 ? -3.096 -0.066 7.420 1.00 98.25 210 PHE A CA 1
ATOM 1638 C C . PHE A 1 210 ? -1.735 -0.746 7.500 1.00 98.25 210 PHE A C 1
ATOM 1640 O O . PHE A 1 210 ? -0.688 -0.106 7.429 1.00 98.25 210 PHE A O 1
ATOM 1647 N N . HIS A 1 211 ? -1.756 -2.063 7.680 1.00 96.94 211 HIS A N 1
ATOM 1648 C CA . HIS A 1 211 ? -0.553 -2.884 7.780 1.00 96.94 211 HIS A CA 1
ATOM 1649 C C . HIS A 1 211 ? -0.209 -3.464 6.404 1.00 96.94 211 HIS A C 1
ATOM 1651 O O . HIS A 1 211 ? -1.112 -3.833 5.658 1.00 96.94 211 HIS A O 1
ATOM 1657 N N . ILE A 1 212 ? 1.081 -3.549 6.081 1.00 95.38 212 ILE A N 1
ATOM 1658 C CA . ILE A 1 212 ? 1.614 -4.074 4.812 1.00 95.38 212 ILE A CA 1
ATOM 1659 C C . ILE A 1 212 ? 2.756 -5.058 5.054 1.00 95.38 212 ILE A C 1
ATOM 1661 O O . ILE A 1 212 ? 3.430 -4.931 6.066 1.00 95.38 212 ILE A O 1
ATOM 1665 N N . ASP A 1 213 ? 3.066 -5.939 4.099 1.00 91.19 213 ASP A N 1
ATOM 1666 C CA . ASP A 1 213 ? 4.205 -6.878 4.169 1.00 91.19 213 ASP A CA 1
ATOM 1667 C C . ASP A 1 213 ? 4.011 -7.909 5.301 1.00 91.19 213 ASP A C 1
ATOM 1669 O O . ASP A 1 213 ? 4.554 -7.807 6.404 1.00 91.19 213 ASP A O 1
ATOM 1673 N N . PHE A 1 214 ? 3.121 -8.872 5.064 1.00 90.38 214 PHE A N 1
ATOM 1674 C CA . PHE A 1 214 ? 2.738 -9.905 6.030 1.00 90.38 214 PHE A CA 1
ATOM 1675 C C . PHE A 1 214 ? 3.570 -11.186 5.895 1.00 90.38 214 PHE A C 1
ATOM 1677 O O . PHE A 1 214 ? 3.691 -11.921 6.873 1.00 90.38 214 PHE A O 1
ATOM 1684 N N . GLY A 1 215 ? 4.197 -11.427 4.737 1.00 78.50 215 GLY A N 1
ATOM 1685 C CA . GLY A 1 215 ? 4.952 -12.651 4.432 1.00 78.50 215 GLY A CA 1
ATOM 1686 C C . GLY A 1 215 ? 6.262 -12.878 5.207 1.00 78.50 215 GLY A C 1
ATOM 1687 O O . GLY A 1 215 ? 7.046 -13.756 4.854 1.00 78.50 215 GLY A O 1
ATOM 1688 N N . HIS A 1 216 ? 6.552 -12.064 6.223 1.00 67.56 216 HIS A N 1
ATOM 1689 C CA . HIS A 1 216 ? 7.701 -12.236 7.120 1.00 67.56 216 HIS A CA 1
ATOM 1690 C C . HIS A 1 216 ? 7.312 -1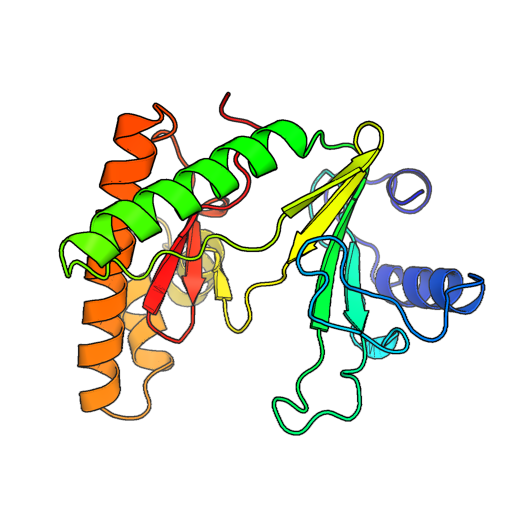2.714 8.527 1.00 67.56 216 HIS A C 1
ATOM 1692 O O . HIS A 1 216 ? 8.202 -13.055 9.303 1.00 67.56 216 HIS A O 1
ATOM 1698 N N . ASN A 1 217 ? 6.012 -12.758 8.841 1.00 58.47 217 ASN A N 1
ATOM 1699 C CA . ASN A 1 217 ? 5.506 -12.952 10.203 1.00 58.47 217 ASN A CA 1
ATOM 1700 C C . ASN A 1 217 ? 4.755 -14.281 10.418 1.00 58.47 217 ASN A C 1
ATOM 1702 O O . ASN A 1 217 ? 4.263 -14.502 11.523 1.00 58.47 217 ASN A O 1
ATOM 1706 N N . LEU A 1 218 ? 4.643 -15.134 9.392 1.00 54.28 218 LEU A N 1
ATOM 1707 C CA . LEU A 1 218 ? 3.942 -16.426 9.434 1.00 54.28 218 LEU A CA 1
ATOM 1708 C C . LEU A 1 218 ? 4.828 -17.586 8.967 1.00 54.28 218 LEU A C 1
ATOM 1710 O O . LEU A 1 218 ? 5.606 -17.407 7.999 1.00 54.28 218 LEU A O 1
#

Secondary structure (DSSP, 8-state):
-HHHH--SSSPPPTTHHHHHHHHHHTS---S-EEETTEEEEEEEEE-GGG-EE-SSTT--EEEEEEEPS-TT--SPEEEEEEESS-THHHHHHHHHHHHHHHHHHHTT---------EEEEETTEEEEE--TTEEEHHHHHHHHHGGGGGG-TTHHHHHHHHT-SSHHHHHHHHHHHHHHHHHHHHHHHHTT-----GGGEEEETTS-EEE---TT--

Sequence (218 aa):
ITKRLYPDKTDLPSTAPLKLQELLRNSNLPNEFLLPFDPRVRVGTILLDKSKVMASKKKPLWLEFSPMPSPTSSAPVGIIFKEGDDLRQDMLVIQTLAVMNSIWQEKSLDLNLIPYGCISTGQNIGMIEIVRNAATIAAVQKSHGGTTAAFRNDALFEWLKSKCPLQEIHYKTVERFVKSCAGYCVATYVLGIGDRHNDNIMITDQGNLFHIDFGHNL

InterPro domains:
  IPR000403 Phosphatidylinositol 3-/4-kinase, catalytic domain [PF00454] (77-217)
  IPR000403 Phosphatidylinositol 3-/4-kinase, catalytic domain [PS50290] (47-218)
  IPR000403 Phosphatidylinositol 3-/4-kinase, catalytic domain [SM00146] (78-218)
  IPR011009 Protein kinase-like domain superfamily [SSF56112] (20-217)
  IPR015433 Phosphatidylinositol 3-/4-kinase [PTHR10048] (16-216)
  IPR018936 Phosphatidylinositol 3-/4-kinase, conserved site [PS00915] (81-95)
  IPR018936 Phosphatidylinositol 3-/4-kinase, conserved site [PS00916] (180-200)
  IPR036940 Phosphatidylinositol 3-/4-kinase, catalytic domain superfamily [G3DSA:1.10.1070.11] (133-218)

Foldseek 3Di:
DQCVVCVDQFDDPPCQLVVVLVVLVPDPDDQKDADPLHNVFIFGAWDSVPKGFDRHRQRWIWTWTAGDPDPPDRGIWIKTKTAQADCPQVVVLLVVLVVLCVVCVVVVQHLLADSWGWDDPDDRITMTGDDPQKDFQVVQLCVQPPPNSVPDPCSVVVLLVVLDPDPVLSVQLVVLQVSQVVSCVVSCVVVVNPPDDRRQWMAHNSNHIYGHDRRVRD

Radius of gyration: 18.41 Å; chains: 1; bounding box: 47×42×46 Å

pLDDT: mean 88.54, std 11.5, range [54.28, 98.31]

Organism: Nothobranchius kadleci (NCBI:txid1051664)